Protein AF-A0A2W4QPF6-F1 (afdb_monomer)

Organism: NCBI:txid2202197

Sequence (242 aa):
MVKRHRDYNLAIILLACSTVLAVIFFSQWLHYRGKQSDLKKLLSTKVEVRMEAHKEEEQHIELPGLEDYAATVERPLFMEGRRPATDVDTQPDQPPPEKKPLTVKLMGVVFAPKETLGLFVDAQGKYKRLRINDSIGGWKVSGIESDKAVMEQDGSREELKLAKPKSKKTPGQPKTGGPIPMGQPVPGQPLPGQPMPGQPVPPFGAMNPDNPNNPLEPFGTPQPNESVDETAIPPEVPPNEQ

Secondary structure (DSSP, 8-state):
--THHHHHHHHHHHHHHHHHHHHHHHHHHHHHHHHHHHHHHHHHHHHHHHHHHHHH------PPPGGGGHHHHHS-S--TT-PPPP------PPPPP-PPP---EEEEEEEETTEEEEEEE-TTS-EEEEETT-EETTEEEEEE-SSEEEEEETTEEEEEEPPPP-----S----PPPPP-PPPPPTTPPPTTPPPTTPPPPPS-------TT-----------------------------

Structure (mmCIF, N/CA/C/O backbone):
data_AF-A0A2W4QPF6-F1
#
_entry.id   AF-A0A2W4QPF6-F1
#
loop_
_atom_site.group_PDB
_atom_site.id
_atom_site.type_symbol
_atom_site.label_atom_id
_atom_site.label_alt_id
_atom_site.label_comp_id
_atom_site.label_asym_id
_atom_site.label_entity_id
_atom_site.label_seq_id
_atom_site.pdbx_PDB_ins_code
_atom_site.Cartn_x
_atom_site.Cartn_y
_atom_site.Cartn_z
_atom_site.occupancy
_atom_site.B_iso_or_equiv
_atom_site.auth_seq_id
_atom_site.auth_comp_id
_atom_site.auth_asym_id
_atom_site.auth_atom_id
_atom_site.pdbx_PDB_model_num
ATOM 1 N N . MET A 1 1 ? 29.459 30.732 -59.899 1.00 49.41 1 MET A N 1
ATOM 2 C CA . MET A 1 1 ? 28.842 29.404 -59.667 1.00 49.41 1 MET A CA 1
ATOM 3 C C . MET A 1 1 ? 29.462 28.746 -58.426 1.00 49.41 1 MET A C 1
ATOM 5 O O . MET A 1 1 ? 30.409 27.999 -58.582 1.00 49.41 1 MET A O 1
ATOM 9 N N . VAL A 1 2 ? 29.014 29.035 -57.192 1.00 57.00 2 VAL A N 1
ATOM 10 C CA . VAL A 1 2 ? 29.575 28.370 -55.974 1.00 57.00 2 VAL A CA 1
ATOM 11 C C . VAL A 1 2 ? 28.503 27.995 -54.924 1.00 57.00 2 VAL A C 1
ATOM 13 O O . VAL A 1 2 ? 28.797 27.329 -53.940 1.00 57.00 2 VAL A O 1
ATOM 16 N N . LYS A 1 3 ? 27.218 28.333 -55.127 1.00 58.41 3 LYS A N 1
ATOM 17 C CA . LYS A 1 3 ? 26.170 28.080 -54.112 1.00 58.41 3 LYS A CA 1
ATOM 18 C C . LYS A 1 3 ? 25.857 26.594 -53.864 1.00 58.41 3 LYS A C 1
ATOM 20 O O . LYS A 1 3 ? 25.569 26.243 -52.729 1.00 58.41 3 LYS A O 1
ATOM 25 N N . ARG A 1 4 ? 26.015 25.717 -54.866 1.00 62.50 4 ARG A N 1
ATOM 26 C CA . ARG A 1 4 ? 25.606 24.303 -54.762 1.00 62.50 4 ARG A CA 1
ATOM 27 C C . ARG A 1 4 ? 26.359 23.500 -53.694 1.00 62.50 4 ARG A C 1
ATOM 29 O O . ARG A 1 4 ? 25.762 22.644 -53.060 1.00 62.50 4 ARG A O 1
ATOM 36 N N . HIS A 1 5 ? 27.637 23.786 -53.440 1.00 61.97 5 HIS A N 1
ATOM 37 C CA . HIS A 1 5 ? 28.428 22.990 -52.489 1.00 61.97 5 HIS A CA 1
ATOM 38 C C . HIS A 1 5 ? 27.970 23.175 -51.031 1.00 61.97 5 HIS A C 1
ATOM 40 O O . HIS A 1 5 ? 28.074 22.254 -50.222 1.00 61.97 5 HIS A O 1
ATOM 46 N N . ARG A 1 6 ? 27.431 24.351 -50.686 1.00 72.12 6 ARG A N 1
ATOM 47 C CA . ARG A 1 6 ? 26.984 24.657 -49.320 1.00 72.12 6 ARG A CA 1
ATOM 48 C C . ARG A 1 6 ? 25.656 23.972 -48.980 1.00 72.12 6 ARG A C 1
ATOM 50 O O . ARG A 1 6 ? 25.475 23.559 -47.838 1.00 72.12 6 ARG A O 1
ATOM 57 N N . ASP A 1 7 ? 24.800 23.775 -49.980 1.00 74.12 7 ASP A N 1
ATOM 58 C CA . ASP A 1 7 ? 23.521 23.072 -49.838 1.00 74.12 7 ASP A CA 1
ATOM 59 C C . ASP A 1 7 ? 23.732 21.555 -49.655 1.00 74.12 7 ASP A C 1
ATOM 61 O O . ASP A 1 7 ? 23.094 20.937 -48.803 1.00 74.12 7 ASP A O 1
ATOM 65 N N . TYR A 1 8 ? 24.701 20.960 -50.365 1.00 81.56 8 TYR A N 1
ATOM 66 C CA . TYR A 1 8 ? 25.069 19.550 -50.166 1.00 81.56 8 TYR A CA 1
ATOM 67 C C . TYR A 1 8 ? 25.755 19.297 -48.823 1.00 81.56 8 TYR A C 1
ATOM 69 O O . TYR A 1 8 ? 25.494 18.273 -48.203 1.00 81.56 8 TYR A O 1
ATOM 77 N N . ASN A 1 9 ? 26.574 20.229 -48.324 1.00 83.00 9 ASN A N 1
ATOM 78 C CA . ASN A 1 9 ? 27.191 20.088 -47.002 1.00 83.00 9 ASN A CA 1
ATOM 79 C C . ASN A 1 9 ? 26.130 20.026 -45.891 1.00 83.00 9 ASN A C 1
ATOM 81 O O . ASN A 1 9 ? 26.227 19.189 -44.997 1.00 83.00 9 ASN A O 1
ATOM 85 N N . LEU A 1 10 ? 25.089 20.864 -45.970 1.00 84.38 10 LEU A N 1
ATOM 86 C CA . LEU A 1 10 ? 23.968 20.823 -45.028 1.00 84.38 10 LEU A CA 1
ATOM 87 C C . LEU A 1 10 ? 23.182 19.507 -45.145 1.00 84.38 10 LEU A C 1
ATOM 89 O O . LEU A 1 10 ? 22.881 18.886 -44.128 1.00 84.38 10 LEU A O 1
ATOM 93 N N . ALA A 1 11 ? 22.908 19.043 -46.367 1.00 87.50 11 ALA A N 1
ATOM 94 C CA . ALA A 1 11 ? 22.238 17.763 -46.593 1.00 87.50 11 ALA A CA 1
ATOM 95 C C . ALA A 1 11 ? 23.047 16.565 -46.056 1.00 87.50 11 ALA A C 1
ATOM 97 O O . ALA A 1 11 ? 22.477 15.670 -45.437 1.00 87.50 11 ALA A O 1
ATOM 98 N N . ILE A 1 12 ? 24.374 16.568 -46.226 1.00 91.25 12 ILE A N 1
ATOM 99 C CA . ILE A 1 12 ? 25.272 15.526 -45.706 1.00 91.25 12 ILE A CA 1
ATOM 100 C C . ILE A 1 12 ? 25.285 15.536 -44.171 1.00 91.25 12 ILE A C 1
ATOM 102 O O . ILE A 1 12 ? 25.203 14.473 -43.558 1.00 91.25 12 ILE A O 1
ATOM 106 N N . ILE A 1 13 ? 25.323 16.716 -43.541 1.00 93.00 13 ILE A N 1
ATOM 107 C CA . ILE A 1 13 ? 25.261 16.845 -42.076 1.00 93.00 13 ILE A CA 1
ATOM 108 C C . ILE A 1 13 ? 23.919 16.334 -41.538 1.00 93.00 13 ILE A C 1
ATOM 110 O O . ILE A 1 13 ? 23.896 15.592 -40.558 1.00 93.00 13 ILE A O 1
ATOM 114 N N . LEU A 1 14 ? 22.801 16.686 -42.181 1.00 92.12 14 LEU A N 1
ATOM 115 C CA . LEU A 1 14 ? 21.475 16.212 -41.775 1.00 92.12 14 LEU A CA 1
ATOM 116 C C . LEU A 1 14 ? 21.337 14.695 -41.934 1.00 92.12 14 LEU A C 1
ATOM 118 O O . LEU A 1 14 ? 20.789 14.038 -41.049 1.00 92.12 14 LEU A O 1
ATOM 122 N N . LEU A 1 15 ? 21.876 14.129 -43.015 1.00 94.31 15 LEU A N 1
ATOM 123 C CA . LEU A 1 15 ? 21.867 12.688 -43.246 1.00 94.31 15 LEU A CA 1
ATOM 124 C C . LEU A 1 15 ? 22.711 11.953 -42.198 1.00 94.31 15 LEU A C 1
ATOM 126 O O . LEU A 1 15 ? 22.235 10.985 -41.612 1.00 94.31 15 LEU A O 1
ATOM 130 N N . ALA A 1 16 ? 23.905 12.459 -41.879 1.00 95.06 16 ALA A N 1
ATOM 131 C CA . ALA A 1 16 ? 24.740 11.919 -40.807 1.00 95.06 16 ALA A CA 1
ATOM 132 C C . ALA A 1 16 ? 24.066 12.029 -39.425 1.00 95.06 16 ALA A C 1
ATOM 134 O O . ALA A 1 16 ? 24.125 11.103 -38.622 1.00 95.06 16 ALA A O 1
ATOM 135 N N . CYS A 1 17 ? 23.374 13.133 -39.143 1.00 95.12 17 CYS A N 1
ATOM 136 C CA . CYS A 1 17 ? 22.654 13.304 -37.881 1.00 95.12 17 CYS A CA 1
ATOM 137 C C . CYS A 1 17 ? 21.466 12.330 -37.778 1.00 95.12 17 CYS A C 1
ATOM 139 O O . CYS A 1 17 ? 21.253 11.701 -36.742 1.00 95.12 17 CYS A O 1
ATOM 141 N N . SER A 1 18 ? 20.735 12.130 -38.880 1.00 93.94 18 SER A N 1
ATOM 142 C CA . SER A 1 18 ? 19.626 11.176 -38.947 1.00 93.94 18 SER A CA 1
ATOM 143 C C . SER A 1 18 ? 20.086 9.731 -38.754 1.00 93.94 18 SER A C 1
ATOM 145 O O . SER A 1 18 ? 19.398 8.969 -38.075 1.00 93.94 18 SER A O 1
ATOM 147 N N . THR A 1 19 ? 21.226 9.332 -39.327 1.00 95.75 19 THR A N 1
ATOM 148 C CA . THR A 1 19 ? 21.752 7.973 -39.131 1.00 95.75 19 THR A CA 1
ATOM 149 C C . THR A 1 19 ? 22.203 7.755 -37.690 1.00 95.75 19 THR A C 1
ATOM 151 O O . THR A 1 19 ? 21.877 6.722 -37.108 1.00 95.75 19 THR A O 1
ATOM 154 N N . VAL A 1 20 ? 22.860 8.739 -37.069 1.00 96.38 20 VAL A N 1
ATOM 155 C CA . VAL A 1 20 ? 23.249 8.679 -35.649 1.00 96.38 20 VAL A CA 1
ATOM 156 C C . VAL A 1 20 ? 22.021 8.545 -34.746 1.00 96.38 20 VAL A C 1
ATOM 158 O O . VAL A 1 20 ? 21.988 7.670 -33.881 1.00 96.38 20 VAL A O 1
ATOM 161 N N . LEU A 1 21 ? 20.978 9.348 -34.974 1.00 95.19 21 LEU A N 1
ATOM 162 C CA . LEU A 1 21 ? 19.731 9.243 -34.215 1.00 95.19 21 LEU A CA 1
ATOM 163 C C . LEU A 1 21 ? 19.065 7.876 -34.405 1.00 95.19 21 LEU A C 1
ATOM 165 O O . LEU A 1 21 ? 18.641 7.274 -33.421 1.00 95.19 21 LEU A O 1
ATOM 169 N N . ALA A 1 22 ? 19.026 7.344 -35.629 1.00 95.31 22 ALA A N 1
ATOM 170 C CA . ALA A 1 22 ? 18.471 6.019 -35.896 1.00 95.31 22 ALA A CA 1
ATOM 171 C C . ALA A 1 22 ? 19.220 4.911 -35.135 1.00 95.31 22 ALA A C 1
ATOM 173 O O . ALA A 1 22 ? 18.579 4.033 -34.562 1.00 95.31 22 ALA A O 1
ATOM 174 N N . VAL A 1 23 ? 20.554 4.977 -35.048 1.00 95.75 23 VAL A N 1
ATOM 175 C CA . VAL A 1 23 ? 21.365 4.029 -34.260 1.00 95.75 23 VAL A CA 1
ATOM 176 C C . VAL A 1 23 ? 21.076 4.158 -32.761 1.00 95.75 23 VAL A C 1
ATOM 178 O O . VAL A 1 23 ? 20.950 3.148 -32.064 1.00 95.75 23 VAL A O 1
ATOM 181 N N . ILE A 1 24 ? 20.910 5.380 -32.249 1.00 94.56 24 ILE A N 1
ATOM 182 C CA . ILE A 1 24 ? 20.536 5.609 -30.846 1.00 94.56 24 ILE A CA 1
ATOM 183 C C . ILE A 1 24 ? 19.144 5.031 -30.565 1.00 94.56 24 ILE A C 1
ATOM 185 O O . ILE A 1 24 ? 18.976 4.284 -29.605 1.00 94.56 24 ILE A O 1
ATOM 189 N N . PHE A 1 25 ? 18.154 5.291 -31.419 1.00 95.06 25 PHE A N 1
ATOM 190 C CA . PHE A 1 25 ? 16.814 4.727 -31.245 1.00 95.06 25 PHE A CA 1
ATOM 191 C C . PHE A 1 25 ? 16.806 3.203 -31.371 1.00 95.06 25 PHE A C 1
ATOM 193 O O . PHE A 1 25 ? 16.151 2.532 -30.578 1.00 95.06 25 PHE A O 1
ATOM 200 N N . PHE A 1 26 ? 17.561 2.643 -32.316 1.00 93.25 26 PHE A N 1
ATOM 201 C CA . PHE A 1 26 ? 17.651 1.199 -32.510 1.00 93.25 26 PHE A CA 1
ATOM 202 C C . PHE A 1 26 ? 18.358 0.504 -31.339 1.00 93.25 26 PHE A C 1
ATOM 204 O O . PHE A 1 26 ? 17.899 -0.541 -30.878 1.00 93.25 26 PHE A O 1
ATOM 211 N N . SER A 1 27 ? 19.419 1.107 -30.793 1.00 89.56 27 SER A N 1
ATOM 212 C CA . SER A 1 27 ? 20.103 0.593 -29.598 1.00 89.56 27 SER A CA 1
ATOM 213 C C . SER A 1 27 ? 19.217 0.666 -28.351 1.00 89.56 27 SER A C 1
ATOM 215 O O . SER A 1 27 ? 19.124 -0.315 -27.614 1.00 89.56 27 SER A O 1
ATOM 217 N N . GLN A 1 28 ? 18.487 1.770 -28.154 1.00 91.12 28 GLN A N 1
ATOM 218 C CA . GLN A 1 28 ? 17.499 1.908 -27.079 1.00 91.12 28 GLN A CA 1
ATOM 219 C C . GLN A 1 28 ? 16.353 0.903 -27.233 1.00 91.12 28 GLN A C 1
ATOM 221 O O . GLN A 1 28 ? 15.943 0.278 -26.255 1.00 91.12 28 GLN A O 1
ATOM 226 N N . TRP A 1 29 ? 15.867 0.686 -28.457 1.00 90.19 29 TRP A N 1
ATOM 227 C CA . TRP A 1 29 ? 14.839 -0.310 -28.747 1.00 90.19 29 TRP A CA 1
ATOM 228 C C . TRP A 1 29 ? 15.320 -1.726 -28.441 1.00 90.19 29 TRP A C 1
ATOM 230 O O . TRP A 1 29 ? 14.592 -2.487 -27.809 1.00 90.19 29 TRP A O 1
ATOM 240 N N . LEU A 1 30 ? 16.558 -2.068 -28.804 1.00 85.94 30 LEU A N 1
ATOM 241 C CA . LEU A 1 30 ? 17.145 -3.371 -28.500 1.00 85.94 30 LEU A CA 1
ATOM 242 C C . LEU A 1 30 ? 17.292 -3.582 -26.985 1.00 85.94 30 LEU A C 1
ATOM 244 O O . LEU A 1 30 ? 16.950 -4.647 -26.468 1.00 85.94 30 LEU A O 1
ATOM 248 N N . HIS A 1 31 ? 17.707 -2.540 -26.261 1.00 80.50 31 HIS A N 1
ATOM 249 C CA . HIS A 1 31 ? 17.821 -2.558 -24.803 1.00 80.50 31 HIS A CA 1
ATOM 250 C C . HIS A 1 31 ? 16.450 -2.679 -24.111 1.00 80.50 31 HIS A C 1
ATOM 252 O O . HIS A 1 31 ? 16.293 -3.404 -23.127 1.00 80.50 31 HIS A O 1
ATOM 258 N N . TYR A 1 32 ? 15.425 -2.015 -24.651 1.00 76.38 32 TYR A N 1
ATOM 259 C CA . TYR A 1 32 ? 14.056 -2.083 -24.140 1.00 76.38 32 TYR A CA 1
ATOM 260 C C . TYR A 1 32 ? 13.361 -3.409 -24.487 1.00 76.38 32 TYR A C 1
ATOM 262 O O . TYR A 1 32 ? 12.572 -3.924 -23.694 1.00 76.38 32 TYR A O 1
ATOM 270 N N . ARG A 1 33 ? 13.695 -4.014 -25.634 1.00 77.44 33 ARG A N 1
ATOM 271 C CA . ARG A 1 33 ? 13.172 -5.318 -26.064 1.00 77.44 33 ARG A CA 1
ATOM 272 C C . ARG A 1 33 ? 13.639 -6.454 -25.149 1.00 77.44 33 ARG A C 1
ATOM 274 O O . ARG A 1 33 ? 12.861 -7.372 -24.904 1.00 77.44 33 ARG A O 1
ATOM 281 N N . GLY A 1 34 ? 14.850 -6.356 -24.590 1.00 67.62 34 GLY A N 1
ATOM 282 C CA . GLY A 1 34 ? 15.362 -7.290 -23.580 1.00 67.62 34 GLY A CA 1
ATOM 283 C C . GLY A 1 34 ? 14.550 -7.282 -22.280 1.00 67.62 34 GLY A C 1
ATOM 284 O O . GLY A 1 34 ? 14.171 -8.338 -21.795 1.00 67.62 34 GLY A O 1
ATOM 285 N N . LYS A 1 35 ? 14.157 -6.105 -21.769 1.00 69.50 35 LYS A N 1
ATOM 286 C CA . LYS A 1 35 ? 13.395 -5.993 -20.506 1.00 69.50 35 LYS A CA 1
ATOM 287 C C . LYS A 1 35 ? 11.997 -6.633 -20.548 1.00 69.50 35 LYS A C 1
ATOM 289 O O . LYS A 1 35 ? 11.433 -6.945 -19.504 1.00 69.50 35 LYS A O 1
ATOM 294 N N . GLN A 1 36 ? 11.424 -6.839 -21.736 1.00 66.94 36 GLN A N 1
ATOM 295 C CA . GLN A 1 36 ? 10.117 -7.491 -21.906 1.00 66.94 36 GLN A CA 1
ATOM 296 C C . GLN A 1 36 ? 10.189 -9.024 -21.801 1.00 66.94 36 GLN A C 1
ATOM 298 O O . GLN A 1 36 ? 9.168 -9.661 -21.537 1.00 66.94 36 GLN A O 1
ATOM 303 N N . SER A 1 37 ? 11.359 -9.640 -22.015 1.00 65.75 37 SER A N 1
ATOM 304 C CA . SER A 1 37 ? 11.492 -11.102 -21.954 1.00 65.75 37 SER A CA 1
ATOM 305 C C . SER A 1 37 ? 11.535 -11.607 -20.510 1.00 65.75 37 SER A C 1
ATOM 307 O O . SER A 1 37 ? 10.896 -12.615 -20.210 1.00 65.75 37 SER A O 1
ATOM 309 N N . ASP A 1 38 ? 12.182 -10.869 -19.605 1.00 68.62 38 ASP A N 1
ATOM 310 C CA . ASP A 1 38 ? 12.252 -11.212 -18.180 1.00 68.62 38 ASP A CA 1
ATOM 311 C C . ASP A 1 38 ? 10.868 -11.190 -17.525 1.00 68.62 38 ASP A C 1
ATOM 313 O O . ASP A 1 38 ? 10.498 -12.120 -16.813 1.00 68.62 38 ASP A O 1
ATOM 317 N N . LEU A 1 39 ? 10.046 -10.181 -17.836 1.00 69.81 39 LEU A N 1
ATOM 318 C CA . LEU A 1 39 ? 8.691 -10.079 -17.291 1.00 69.81 39 LEU A CA 1
ATOM 319 C C . LEU A 1 39 ? 7.802 -11.247 -17.746 1.00 69.81 39 LEU A C 1
ATOM 321 O O . LEU A 1 39 ? 7.063 -11.807 -16.940 1.00 69.81 39 LEU A O 1
ATOM 325 N N . LYS A 1 40 ? 7.906 -11.663 -19.015 1.00 71.56 40 LYS A N 1
ATOM 326 C CA . LYS A 1 40 ? 7.155 -12.814 -19.540 1.00 71.56 40 LYS A CA 1
ATOM 327 C C . LYS A 1 40 ? 7.602 -14.132 -18.917 1.00 71.56 40 LYS A C 1
ATOM 329 O O . LYS A 1 40 ? 6.749 -14.961 -18.624 1.00 71.56 40 LYS A O 1
ATOM 334 N N . LYS A 1 41 ? 8.904 -14.310 -18.671 1.00 72.19 41 LYS A N 1
ATOM 335 C CA . LYS A 1 41 ? 9.429 -15.492 -17.971 1.00 72.19 41 LYS A CA 1
ATOM 336 C C . LYS A 1 41 ? 8.910 -15.563 -16.540 1.00 72.19 41 LYS A C 1
ATOM 338 O O . LYS A 1 41 ? 8.382 -16.592 -16.146 1.00 72.19 41 LYS A O 1
ATOM 343 N N . LEU A 1 42 ? 8.961 -14.451 -15.803 1.00 74.56 42 LEU A N 1
ATOM 344 C CA . LEU A 1 42 ? 8.441 -14.391 -14.436 1.00 74.56 42 LEU A CA 1
ATOM 345 C C . LEU A 1 42 ? 6.928 -14.635 -14.375 1.00 74.56 42 LEU A C 1
ATOM 347 O O . LEU A 1 42 ? 6.463 -15.330 -13.476 1.00 74.56 42 LEU A O 1
ATOM 351 N N . LEU A 1 43 ? 6.157 -14.101 -15.330 1.00 75.81 43 LEU A N 1
ATOM 352 C CA . LEU A 1 43 ? 4.722 -14.377 -15.414 1.00 75.81 43 LEU A CA 1
ATOM 353 C C . LEU A 1 43 ? 4.442 -15.838 -15.780 1.00 75.81 43 LEU A C 1
ATOM 355 O O . LEU A 1 43 ? 3.599 -16.446 -15.134 1.00 75.81 43 LEU A O 1
ATOM 359 N N . SER A 1 44 ? 5.148 -16.410 -16.758 1.00 75.19 44 SER A N 1
ATOM 360 C CA . SER A 1 44 ? 4.955 -17.807 -17.172 1.00 75.19 44 SER A CA 1
ATOM 361 C C . SER A 1 44 ? 5.295 -18.777 -16.043 1.00 75.19 44 SER A C 1
ATOM 363 O O . SER A 1 44 ? 4.472 -19.613 -15.703 1.00 75.19 44 SER A O 1
ATOM 365 N N . THR A 1 45 ? 6.442 -18.602 -15.379 1.00 77.00 45 THR A N 1
ATOM 366 C CA . THR A 1 45 ? 6.830 -19.423 -14.222 1.00 77.00 45 THR A CA 1
ATOM 367 C C . THR A 1 45 ? 5.846 -19.269 -13.062 1.00 77.00 45 THR A C 1
ATOM 369 O O . THR A 1 45 ? 5.506 -20.248 -12.411 1.00 77.00 45 THR A O 1
ATOM 372 N N . LYS A 1 46 ? 5.330 -18.058 -12.809 1.00 75.12 46 LYS A N 1
ATOM 373 C CA . LYS A 1 46 ? 4.316 -17.838 -11.766 1.00 75.12 46 LYS A CA 1
ATOM 374 C C . LYS A 1 46 ? 2.967 -18.476 -12.111 1.00 75.12 46 LYS A C 1
ATOM 376 O O . LYS A 1 46 ? 2.271 -18.924 -11.205 1.00 75.12 46 LYS A O 1
ATOM 381 N N . VAL A 1 47 ? 2.582 -18.481 -13.386 1.00 72.19 47 VAL A N 1
ATOM 382 C CA . VAL A 1 47 ? 1.349 -19.125 -13.860 1.00 72.19 47 VAL A CA 1
ATOM 383 C C . VAL A 1 47 ? 1.476 -20.640 -13.769 1.00 72.19 47 VAL A C 1
ATOM 385 O O . VAL A 1 47 ? 0.563 -21.275 -13.264 1.00 72.19 47 VAL A O 1
ATOM 388 N N . GLU A 1 48 ? 2.613 -21.201 -14.167 1.00 65.56 48 GLU A N 1
ATOM 389 C CA . GLU A 1 48 ? 2.872 -22.641 -14.125 1.00 65.56 48 GLU A CA 1
ATOM 390 C C . GLU A 1 48 ? 2.906 -23.158 -12.681 1.00 65.56 48 GLU A C 1
ATOM 392 O O . GLU A 1 48 ? 2.129 -24.040 -12.339 1.00 65.56 48 GLU A O 1
ATOM 397 N N . VAL A 1 49 ? 3.632 -22.489 -11.777 1.00 63.91 49 VAL A N 1
ATOM 398 C CA . VAL A 1 49 ? 3.632 -22.828 -10.339 1.00 63.91 49 VAL A CA 1
ATOM 399 C C . VAL A 1 49 ? 2.240 -22.692 -9.709 1.00 63.91 49 VAL A C 1
ATOM 401 O O . VAL A 1 49 ? 1.856 -23.513 -8.884 1.00 63.91 49 VAL A O 1
ATOM 404 N N . ARG A 1 50 ? 1.449 -21.680 -10.091 1.00 65.50 50 ARG A N 1
ATOM 405 C CA . ARG A 1 50 ? 0.077 -21.511 -9.576 1.00 65.50 50 ARG A CA 1
ATOM 406 C C . ARG A 1 50 ? -0.888 -22.568 -10.122 1.00 65.50 50 ARG A C 1
ATOM 408 O O . ARG A 1 50 ? -1.854 -22.897 -9.444 1.00 65.50 50 ARG A O 1
ATOM 415 N N . MET A 1 51 ? -0.650 -23.060 -11.333 1.00 58.84 51 MET A N 1
ATOM 416 C CA . MET A 1 51 ? -1.493 -24.054 -11.994 1.00 58.84 51 MET A CA 1
ATOM 417 C C . MET A 1 51 ? -1.160 -25.476 -11.531 1.00 58.84 51 MET A C 1
ATOM 419 O O . MET A 1 51 ? -2.071 -26.287 -11.403 1.00 58.84 51 MET A O 1
ATOM 423 N N . GLU A 1 52 ? 0.102 -25.751 -11.193 1.00 59.47 52 GLU A N 1
ATOM 424 C CA . GLU A 1 52 ? 0.500 -27.004 -10.541 1.00 59.47 52 GLU A CA 1
ATOM 425 C C . GLU A 1 52 ? 0.085 -27.038 -9.063 1.00 59.47 52 GLU A C 1
ATOM 427 O O . GLU A 1 52 ? -0.490 -28.028 -8.623 1.00 59.47 52 GLU A O 1
ATOM 432 N N . ALA A 1 53 ? 0.212 -25.926 -8.327 1.00 59.00 53 ALA A N 1
ATOM 433 C CA . ALA A 1 53 ? -0.278 -25.837 -6.946 1.00 59.00 53 ALA A CA 1
ATOM 434 C C . ALA A 1 53 ? -1.808 -26.004 -6.833 1.00 59.00 53 ALA A C 1
ATOM 436 O O . ALA A 1 53 ? -2.303 -26.528 -5.842 1.00 59.00 53 ALA A O 1
ATOM 437 N N . HIS A 1 54 ? -2.574 -25.601 -7.853 1.00 56.56 54 HIS A N 1
ATOM 438 C CA . HIS A 1 54 ? -4.028 -25.797 -7.866 1.00 56.56 54 HIS A CA 1
ATOM 439 C C . HIS A 1 54 ? -4.452 -27.212 -8.293 1.00 56.56 54 HIS A C 1
ATOM 441 O O . HIS A 1 54 ? -5.613 -27.568 -8.132 1.00 56.56 54 HIS A O 1
ATOM 447 N N . LYS A 1 55 ? -3.533 -28.022 -8.834 1.00 58.41 55 LYS A N 1
ATOM 448 C CA . LYS A 1 55 ? -3.816 -29.403 -9.244 1.00 58.41 55 LYS A CA 1
ATOM 449 C C . LYS A 1 55 ? -3.619 -30.411 -8.106 1.00 58.41 55 LYS A C 1
ATOM 451 O O . LYS A 1 55 ? -4.160 -31.508 -8.178 1.00 58.41 55 LYS A O 1
ATOM 456 N N . GLU A 1 56 ? -2.874 -30.041 -7.066 1.00 60.28 56 GLU A N 1
ATOM 457 C CA . GLU A 1 56 ? -2.619 -30.892 -5.893 1.00 60.28 56 GLU A CA 1
ATOM 458 C C . GLU A 1 56 ? -3.468 -30.513 -4.665 1.00 60.28 56 GLU A C 1
ATOM 460 O O . GLU A 1 56 ? -3.638 -31.335 -3.769 1.00 60.28 56 GLU A O 1
ATOM 465 N N . GLU A 1 57 ? -4.078 -29.322 -4.641 1.00 59.66 57 GLU A N 1
ATOM 466 C CA . GLU A 1 57 ? -5.018 -28.889 -3.593 1.00 59.66 57 GLU A CA 1
ATOM 467 C C . GLU A 1 57 ? -6.486 -28.893 -4.056 1.00 59.66 57 GLU A C 1
ATOM 469 O O . GLU A 1 57 ? -7.273 -28.020 -3.684 1.00 59.66 57 GLU A O 1
ATOM 474 N N . GLU A 1 58 ? -6.915 -29.910 -4.808 1.00 59.09 58 GLU A N 1
ATOM 475 C CA . GLU A 1 58 ? -8.315 -30.342 -4.702 1.00 59.09 58 GLU A CA 1
ATOM 476 C C . GLU A 1 58 ? -8.478 -31.013 -3.332 1.00 59.09 58 GLU A C 1
ATOM 478 O O . GLU A 1 58 ? -8.544 -32.234 -3.194 1.00 59.09 58 GLU A O 1
ATOM 483 N N . GLN A 1 59 ? -8.490 -30.200 -2.271 1.00 61.81 59 GLN A N 1
ATOM 484 C CA . GLN A 1 59 ? -9.074 -30.646 -1.020 1.00 61.81 59 GLN A CA 1
ATOM 485 C C . GLN A 1 59 ? -10.527 -30.947 -1.336 1.00 61.81 59 GLN A C 1
ATOM 487 O O . GLN A 1 59 ? -11.318 -30.046 -1.608 1.00 61.81 59 GLN A O 1
ATOM 492 N N . HIS A 1 60 ? -10.827 -32.237 -1.388 1.00 58.03 60 HIS A N 1
ATOM 493 C CA . HIS A 1 60 ? -12.159 -32.775 -1.527 1.00 58.03 60 HIS A CA 1
ATOM 494 C C . HIS A 1 60 ? -12.991 -32.184 -0.387 1.00 58.03 60 HIS A C 1
ATOM 496 O O . HIS A 1 60 ? -12.899 -32.627 0.757 1.00 58.03 60 HIS A O 1
ATOM 502 N N . ILE A 1 61 ? -13.722 -31.106 -0.678 1.00 69.56 61 ILE A N 1
ATOM 503 C CA . ILE A 1 61 ? -14.691 -30.529 0.246 1.00 69.56 61 ILE A CA 1
ATOM 504 C C . ILE A 1 61 ? -15.810 -31.560 0.302 1.00 69.56 61 ILE A C 1
ATOM 506 O O . ILE A 1 61 ? -16.723 -31.551 -0.520 1.00 69.56 61 ILE A O 1
ATOM 510 N N . GLU A 1 62 ? -15.680 -32.515 1.214 1.00 75.31 62 GLU A N 1
ATOM 511 C CA . GLU A 1 62 ? -16.763 -33.419 1.550 1.00 75.31 62 GLU A CA 1
ATOM 512 C C . GLU A 1 62 ? -17.832 -32.567 2.231 1.00 75.31 62 GLU A C 1
ATOM 514 O O . GLU A 1 62 ? -17.580 -31.930 3.258 1.00 75.31 62 GLU A O 1
ATOM 519 N N . LEU A 1 63 ? -18.992 -32.443 1.583 1.00 80.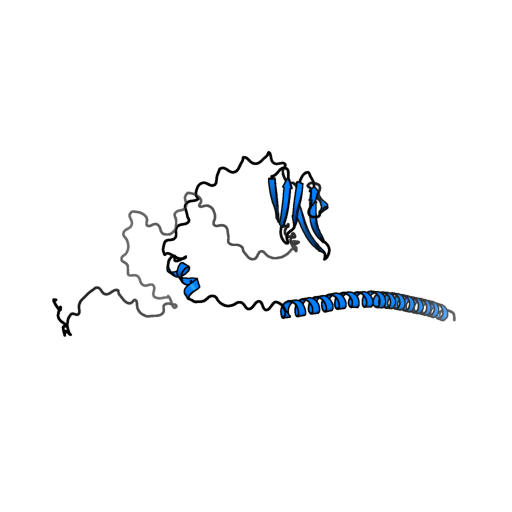31 63 LEU A N 1
ATOM 520 C CA . LEU A 1 63 ? -20.096 -31.700 2.169 1.00 80.31 63 LEU A CA 1
ATOM 521 C C . LEU A 1 63 ? -20.530 -32.456 3.430 1.00 80.31 63 LEU A C 1
ATOM 523 O O . LEU A 1 63 ? -20.764 -33.663 3.339 1.00 80.31 63 LEU A O 1
ATOM 527 N N . PRO A 1 64 ? -20.641 -31.775 4.580 1.00 83.06 64 PRO A N 1
ATOM 528 C CA . PRO A 1 64 ? -21.090 -32.418 5.804 1.00 83.06 64 PRO A CA 1
ATOM 529 C C . PRO A 1 64 ? -22.504 -32.984 5.616 1.00 83.06 64 PRO A C 1
ATOM 531 O O . PRO A 1 64 ? -23.318 -32.439 4.856 1.00 83.06 64 PRO A O 1
ATOM 534 N N . GLY A 1 65 ? -22.769 -34.106 6.281 1.00 85.56 65 GLY A N 1
ATOM 535 C CA . GLY A 1 65 ? -24.046 -34.808 6.206 1.00 85.56 65 GLY A CA 1
ATOM 536 C C . GLY A 1 65 ? -25.173 -33.969 6.806 1.00 85.56 65 GLY A C 1
ATOM 537 O O . GLY A 1 65 ? -24.939 -32.999 7.528 1.00 85.56 65 GLY A O 1
ATOM 538 N N . LEU A 1 66 ? -26.430 -34.323 6.529 1.00 82.25 66 LEU A N 1
ATOM 539 C CA . LEU A 1 66 ? -27.570 -33.543 7.031 1.00 82.25 66 LEU A CA 1
ATOM 540 C C . LEU A 1 66 ? -27.639 -33.568 8.574 1.00 82.25 66 LEU A C 1
ATOM 542 O O . LEU A 1 66 ? -28.061 -32.596 9.201 1.00 82.25 66 LEU A O 1
ATOM 546 N N . GLU A 1 67 ? -27.158 -34.655 9.175 1.00 84.19 67 GLU A N 1
ATOM 547 C CA . GLU A 1 67 ? -26.950 -34.849 10.610 1.00 84.19 67 GLU A CA 1
ATOM 548 C C . GLU A 1 67 ? -26.033 -33.802 11.266 1.00 84.19 67 GLU A C 1
ATOM 550 O O . GLU A 1 67 ? -26.302 -33.392 12.398 1.00 84.19 67 GLU A O 1
ATOM 555 N N . ASP A 1 68 ? -25.023 -33.285 10.559 1.00 83.94 68 ASP A N 1
ATOM 556 C CA . ASP A 1 68 ? -24.094 -32.276 11.092 1.00 83.94 68 ASP A CA 1
ATOM 557 C C . ASP A 1 68 ? -24.770 -30.905 11.291 1.00 83.94 68 ASP A C 1
ATOM 559 O O . ASP A 1 68 ? -24.267 -30.034 12.007 1.00 83.94 68 ASP A O 1
ATOM 563 N N . TYR A 1 69 ? -25.954 -30.711 10.700 1.00 84.75 69 TYR A N 1
ATOM 564 C CA . TYR A 1 69 ? -26.747 -29.488 10.815 1.00 84.75 69 TYR A CA 1
ATOM 565 C C . TYR A 1 69 ? -27.811 -29.537 11.922 1.00 84.75 69 TYR A C 1
ATOM 567 O O . TYR A 1 69 ? -28.499 -28.532 12.133 1.00 84.75 69 TYR A O 1
ATOM 575 N N . ALA A 1 70 ? -27.931 -30.638 12.678 1.00 85.19 70 ALA A N 1
ATOM 576 C CA . ALA A 1 70 ? -28.928 -30.785 13.748 1.00 85.19 70 ALA A CA 1
ATOM 577 C C . ALA A 1 70 ? -28.872 -29.634 14.775 1.00 85.19 70 ALA A C 1
ATOM 579 O O . ALA A 1 70 ? -29.900 -29.054 15.126 1.00 85.19 70 ALA A O 1
ATOM 580 N N . ALA A 1 71 ? -27.668 -29.198 15.157 1.00 81.75 71 ALA A N 1
ATOM 581 C CA . ALA A 1 71 ? -27.476 -28.086 16.090 1.00 81.75 71 ALA A CA 1
ATOM 582 C C . ALA A 1 71 ? -28.010 -26.735 15.566 1.00 81.75 71 ALA A C 1
ATOM 584 O O . ALA A 1 71 ? -28.395 -25.873 16.356 1.00 81.75 71 ALA A O 1
ATOM 585 N N . THR A 1 72 ? -28.054 -26.543 14.241 1.00 83.75 72 THR A N 1
ATOM 586 C CA . THR A 1 72 ? -28.623 -25.334 13.616 1.00 83.75 72 THR A CA 1
ATOM 587 C C . THR A 1 72 ? -30.150 -25.355 13.670 1.00 83.75 72 THR A C 1
ATOM 589 O O . THR A 1 72 ? -30.768 -24.305 13.846 1.00 83.75 72 THR A O 1
ATOM 592 N N . VAL A 1 73 ? -30.756 -26.544 13.565 1.00 83.75 73 VAL A N 1
ATOM 593 C CA . VAL A 1 73 ? -32.208 -26.744 13.685 1.00 83.75 73 VAL A CA 1
ATOM 594 C C . VAL A 1 73 ? -32.661 -26.564 15.135 1.00 83.75 73 VAL A C 1
ATOM 596 O O . VAL A 1 73 ? -33.639 -25.868 15.390 1.00 83.75 73 VAL A O 1
ATOM 599 N N . GLU A 1 74 ? -31.923 -27.128 16.093 1.00 83.25 74 GLU A N 1
ATOM 600 C CA . GLU A 1 74 ? -32.239 -27.017 17.523 1.00 83.25 74 GLU A CA 1
ATOM 601 C C . GLU A 1 74 ? -32.060 -25.592 18.071 1.00 83.25 74 GLU A C 1
ATOM 603 O O . GLU A 1 74 ? -32.726 -25.199 19.031 1.00 83.25 74 GLU A O 1
ATOM 608 N N . ARG A 1 75 ? -31.155 -24.797 17.482 1.00 83.44 75 ARG A N 1
ATOM 609 C CA . ARG A 1 75 ? -30.822 -23.438 17.941 1.00 83.44 75 ARG A CA 1
ATOM 610 C C . ARG A 1 75 ? -30.856 -22.445 16.775 1.00 83.44 75 ARG A C 1
ATOM 612 O O . ARG A 1 75 ? -29.797 -22.001 16.320 1.00 83.44 75 ARG A O 1
ATOM 619 N N . PRO A 1 76 ? -32.048 -22.040 16.304 1.00 81.06 76 PRO A N 1
ATOM 620 C CA . PRO A 1 76 ? -32.174 -21.207 15.117 1.00 81.06 76 PRO A CA 1
ATOM 621 C C . PRO A 1 76 ? -31.426 -19.872 15.262 1.00 81.06 76 PRO A C 1
ATOM 623 O O . PRO A 1 76 ? -31.672 -19.049 16.155 1.00 81.06 76 PRO A O 1
ATOM 626 N N . LEU A 1 77 ? -30.510 -19.625 14.321 1.00 79.88 77 LEU A N 1
ATOM 627 C CA . LEU A 1 77 ? -29.744 -18.377 14.228 1.00 79.88 77 LEU A CA 1
ATOM 628 C C . LEU A 1 77 ? -30.597 -17.165 13.829 1.00 79.88 77 LEU A C 1
ATOM 630 O O . LEU A 1 77 ? -30.118 -16.036 13.881 1.00 79.88 77 LEU A O 1
ATOM 634 N N . PHE A 1 78 ? -31.867 -17.372 13.496 1.00 77.00 78 PHE A N 1
ATOM 635 C CA . PHE A 1 78 ? -32.810 -16.312 13.175 1.00 77.00 78 PHE A CA 1
ATOM 636 C C . PHE A 1 78 ? -34.109 -16.590 13.923 1.00 77.00 78 PHE A C 1
ATOM 638 O O . PHE A 1 78 ? -34.832 -17.526 13.612 1.00 77.00 78 PHE A O 1
ATOM 645 N N . MET A 1 79 ? -34.359 -15.789 14.955 1.00 74.25 79 MET A N 1
ATOM 646 C CA . MET A 1 79 ? -35.631 -15.763 15.673 1.00 74.25 79 MET A CA 1
ATOM 647 C C . MET A 1 79 ? -36.276 -14.424 15.323 1.00 74.25 79 MET A C 1
ATOM 649 O O . MET A 1 79 ? -35.589 -13.395 15.364 1.00 74.25 79 MET A O 1
ATOM 653 N N . GLU A 1 80 ? -37.559 -14.414 14.967 1.00 72.06 80 GLU A N 1
ATOM 654 C CA . GLU A 1 80 ? -38.302 -13.161 14.832 1.00 72.06 80 GLU A CA 1
ATOM 655 C C . GLU A 1 80 ? -38.265 -12.433 16.185 1.00 72.06 80 GLU A C 1
ATOM 657 O O . GLU A 1 80 ? -38.630 -12.987 17.220 1.00 72.06 80 GLU A O 1
ATOM 662 N N . GLY A 1 81 ? -37.722 -11.211 16.201 1.00 71.00 81 GLY A N 1
ATOM 663 C CA . GLY A 1 81 ? -37.556 -10.428 17.430 1.00 71.00 81 GLY A CA 1
ATOM 664 C C . GLY A 1 81 ? -36.164 -10.451 18.073 1.00 71.00 81 GLY A C 1
ATOM 665 O O . GLY A 1 81 ? -36.046 -10.076 19.241 1.00 71.00 81 GLY A O 1
ATOM 666 N N . ARG A 1 82 ? -35.093 -10.815 17.348 1.00 68.69 82 ARG A N 1
ATOM 667 C CA . ARG A 1 82 ? -33.716 -10.540 17.807 1.00 68.69 82 ARG A CA 1
ATOM 668 C C . ARG A 1 82 ? -33.528 -9.042 18.058 1.00 68.69 82 ARG A C 1
ATOM 670 O O . ARG A 1 82 ? -33.386 -8.253 17.128 1.00 68.69 82 ARG A O 1
ATOM 677 N N . ARG A 1 83 ? -33.511 -8.658 19.332 1.00 69.00 83 ARG A N 1
ATOM 678 C CA . ARG A 1 83 ? -32.967 -7.374 19.775 1.00 69.00 83 ARG A CA 1
ATOM 679 C C . ARG A 1 83 ? -31.446 -7.524 19.873 1.00 69.00 83 ARG A C 1
ATOM 681 O O . ARG A 1 83 ? -30.992 -8.612 20.237 1.00 69.00 83 ARG A O 1
ATOM 688 N N . PRO A 1 84 ? -30.660 -6.486 19.544 1.00 74.00 84 PRO A N 1
ATOM 689 C CA . PRO A 1 84 ? -29.238 -6.469 19.864 1.00 74.00 84 PRO A CA 1
ATOM 690 C C . PRO A 1 84 ? -29.053 -6.892 21.323 1.00 74.00 84 PRO A C 1
ATOM 692 O O . PRO A 1 84 ? -29.828 -6.455 22.179 1.00 74.00 84 PRO A O 1
ATOM 695 N N . ALA A 1 85 ? -28.087 -7.771 21.599 1.00 66.69 85 ALA A N 1
ATOM 696 C CA . ALA A 1 85 ? -27.707 -8.033 22.979 1.00 66.69 85 ALA A CA 1
ATOM 697 C C . ALA A 1 85 ? -27.377 -6.676 23.610 1.00 66.69 85 ALA A C 1
ATOM 699 O O . ALA A 1 85 ? -26.604 -5.914 23.032 1.00 66.69 85 ALA A O 1
ATOM 700 N N . THR A 1 86 ? -28.015 -6.345 24.733 1.00 67.50 86 THR A N 1
ATOM 701 C CA . THR A 1 86 ? -27.581 -5.213 25.550 1.00 67.50 86 THR A CA 1
ATOM 702 C C . THR A 1 86 ? -26.101 -5.432 25.811 1.00 67.50 86 THR A C 1
ATOM 704 O O . THR A 1 86 ? -25.759 -6.488 26.347 1.00 67.50 86 THR A O 1
ATOM 707 N N . ASP A 1 87 ? -25.257 -4.498 25.358 1.00 63.81 87 ASP A N 1
ATOM 708 C CA . ASP A 1 87 ? -23.813 -4.538 25.569 1.00 63.81 87 ASP A CA 1
ATOM 709 C C . ASP A 1 87 ? -23.563 -4.920 27.025 1.00 63.81 87 ASP A C 1
ATOM 711 O O . ASP A 1 87 ? -23.907 -4.182 27.952 1.00 63.81 87 ASP A O 1
ATOM 715 N N . VAL A 1 88 ? -23.045 -6.131 27.229 1.00 58.38 88 VAL A N 1
ATOM 716 C CA . VAL A 1 88 ? -22.499 -6.503 28.524 1.00 58.38 88 VAL A CA 1
ATOM 717 C C . VAL A 1 88 ? -21.309 -5.578 28.678 1.00 58.38 88 VAL A C 1
ATOM 719 O O . VAL A 1 88 ? -20.401 -5.636 27.850 1.00 58.38 88 VAL A O 1
ATOM 722 N N . ASP A 1 89 ? -21.419 -4.682 29.658 1.00 58.81 89 ASP A N 1
ATOM 723 C CA . ASP A 1 89 ? -20.465 -3.642 30.029 1.00 58.81 89 ASP A CA 1
ATOM 724 C C . ASP A 1 89 ? -19.059 -3.984 29.531 1.00 58.81 89 ASP A C 1
ATOM 726 O O . ASP A 1 89 ? -18.393 -4.894 30.040 1.00 58.81 89 ASP A O 1
ATOM 730 N N . THR A 1 90 ? -18.638 -3.293 28.469 1.00 59.88 90 THR A N 1
ATOM 731 C CA . THR A 1 90 ? -17.245 -3.333 28.046 1.00 59.88 90 THR A CA 1
ATOM 732 C C . THR A 1 90 ? -16.463 -2.829 29.243 1.00 59.88 90 THR A C 1
ATOM 734 O O . THR A 1 90 ? -16.613 -1.671 29.634 1.00 59.88 90 THR A O 1
ATOM 737 N N . GLN A 1 91 ? -15.689 -3.723 29.861 1.00 63.66 91 GLN A N 1
ATOM 738 C CA . GLN A 1 91 ? -14.760 -3.398 30.932 1.00 63.66 91 GLN A CA 1
ATOM 739 C C . GLN A 1 91 ? -14.086 -2.061 30.602 1.00 63.66 91 GLN A C 1
ATOM 741 O O . GLN A 1 91 ? -13.616 -1.921 29.470 1.00 63.66 91 GLN A O 1
ATOM 746 N N . PRO A 1 92 ? -14.081 -1.077 31.523 1.00 54.78 92 PRO A N 1
ATOM 747 C CA . PRO A 1 92 ? -13.615 0.262 31.214 1.00 54.78 92 PRO A CA 1
ATOM 748 C C . PRO A 1 92 ? -12.216 0.170 30.623 1.00 54.78 92 PRO A C 1
ATOM 750 O O . PRO A 1 92 ? -11.276 -0.291 31.278 1.00 54.78 92 PRO A O 1
ATOM 753 N N . ASP A 1 93 ? -12.141 0.557 29.352 1.00 64.12 93 ASP A N 1
ATOM 754 C CA . ASP A 1 93 ? -10.914 0.652 28.587 1.00 64.12 93 ASP A CA 1
ATOM 755 C C . ASP A 1 93 ? -9.936 1.471 29.431 1.00 64.12 93 ASP A C 1
ATOM 757 O O . ASP A 1 93 ? -10.300 2.525 29.973 1.00 64.12 93 ASP A O 1
ATOM 761 N N . GLN A 1 94 ? -8.730 0.939 29.640 1.00 64.88 94 GLN A N 1
ATOM 762 C CA . GLN A 1 94 ? -7.724 1.635 30.434 1.00 64.88 94 GLN A CA 1
ATOM 763 C C . GLN A 1 94 ? -7.579 3.064 29.893 1.00 64.88 94 GLN A C 1
ATOM 765 O O . GLN A 1 94 ? -7.573 3.249 28.672 1.00 64.88 94 GLN A O 1
ATOM 770 N N . PRO A 1 95 ? -7.478 4.082 30.771 1.00 61.47 95 PRO A N 1
ATOM 771 C CA . PRO A 1 95 ? -7.325 5.458 30.329 1.00 61.47 95 PRO A CA 1
ATOM 772 C C . PRO A 1 95 ? -6.163 5.514 29.332 1.00 61.47 95 PRO A C 1
ATOM 774 O O . PRO A 1 95 ? -5.067 5.052 29.670 1.00 61.47 95 PRO A O 1
ATOM 777 N N . PRO A 1 96 ? -6.394 6.012 28.100 1.00 64.94 96 PRO A N 1
ATOM 778 C CA . PRO A 1 96 ? -5.369 6.001 27.077 1.00 64.94 96 PRO A CA 1
ATOM 779 C C . PRO A 1 96 ? -4.097 6.664 27.612 1.00 64.94 96 PRO A C 1
ATOM 781 O O . PRO A 1 96 ? -4.203 7.754 28.187 1.00 64.94 96 PRO A O 1
ATOM 784 N N . PRO A 1 97 ? -2.912 6.052 27.428 1.00 64.00 97 PRO A N 1
ATOM 785 C CA . PRO A 1 97 ? -1.658 6.710 27.769 1.00 64.00 97 PRO A CA 1
ATOM 786 C C . PRO A 1 97 ? -1.614 8.077 27.081 1.00 64.00 97 PRO A C 1
ATOM 788 O O . PRO A 1 97 ? -2.120 8.225 25.962 1.00 64.00 97 PRO A O 1
ATOM 791 N N . GLU A 1 98 ? -1.065 9.083 27.770 1.00 60.59 98 GLU A N 1
ATOM 792 C CA . GLU A 1 98 ? -1.006 10.466 27.291 1.00 60.59 98 GLU A CA 1
ATOM 793 C C . GLU A 1 98 ? -0.494 10.511 25.845 1.00 60.59 98 GLU A C 1
ATOM 795 O O . GLU A 1 98 ? 0.671 10.246 25.540 1.00 60.59 98 GLU A O 1
ATOM 800 N N . LYS A 1 99 ? -1.425 10.787 24.929 1.00 59.69 99 LYS A N 1
ATOM 801 C CA . LYS A 1 99 ? -1.208 10.643 23.493 1.00 59.69 99 LYS A CA 1
ATOM 802 C C . LYS A 1 99 ? -0.278 11.750 23.022 1.00 59.69 99 LYS A C 1
ATOM 804 O O . LYS A 1 99 ? -0.629 12.929 23.092 1.00 59.69 99 LYS A O 1
ATOM 809 N N . LYS A 1 100 ? 0.859 11.391 22.428 1.00 65.19 100 LYS A N 1
ATOM 810 C CA . LYS A 1 100 ? 1.487 12.304 21.468 1.00 65.19 100 LYS A CA 1
ATOM 811 C C . LYS A 1 100 ? 0.625 12.300 20.208 1.00 65.19 100 LYS A C 1
ATOM 813 O O . LYS A 1 100 ? 0.343 11.222 19.699 1.00 65.19 100 LYS A O 1
ATOM 818 N N . PRO A 1 101 ? 0.187 13.457 19.691 1.00 67.81 101 PRO A N 1
ATOM 819 C CA . PRO A 1 101 ? -0.599 13.481 18.467 1.00 67.81 101 PRO A CA 1
ATOM 820 C C . PRO A 1 101 ? 0.216 12.885 17.314 1.00 67.81 101 PRO A C 1
ATOM 822 O O . PRO A 1 101 ? 1.346 13.311 17.052 1.00 67.81 101 PRO A O 1
ATOM 825 N N . LEU A 1 102 ? -0.357 11.898 16.624 1.00 76.75 102 LEU A N 1
ATOM 826 C CA . LEU A 1 102 ? 0.215 11.342 15.407 1.00 76.75 102 LEU A CA 1
ATOM 827 C C . LEU A 1 102 ? 0.055 12.360 14.268 1.00 76.75 102 LEU A C 1
ATOM 829 O O . LEU A 1 102 ? -0.970 12.443 13.597 1.00 76.75 102 LEU A O 1
ATOM 833 N N . THR A 1 103 ? 1.082 13.178 14.044 1.00 80.38 103 THR A N 1
ATOM 834 C CA . THR A 1 103 ? 1.038 14.262 13.041 1.00 80.38 103 THR A CA 1
ATOM 835 C C . THR A 1 103 ? 1.426 13.803 11.627 1.00 80.38 103 THR A C 1
ATOM 837 O O . THR A 1 103 ? 1.587 14.621 10.718 1.00 80.38 103 THR A O 1
ATOM 840 N N . VAL A 1 104 ? 1.606 12.497 11.415 1.00 85.06 104 VAL A N 1
ATOM 841 C CA . VAL A 1 104 ? 2.014 11.927 10.123 1.00 85.06 104 VAL A CA 1
ATOM 842 C C . VAL A 1 104 ? 0.798 11.514 9.294 1.00 85.06 104 VAL A C 1
ATOM 844 O O . VAL A 1 104 ? -0.261 11.202 9.825 1.00 85.06 104 VAL A O 1
ATOM 847 N N . LYS A 1 105 ? 0.935 11.511 7.965 1.00 88.31 105 LYS A N 1
ATOM 848 C CA . LYS A 1 105 ? -0.124 11.084 7.032 1.00 88.31 105 LYS A CA 1
ATOM 849 C C . LYS A 1 105 ? 0.381 10.002 6.086 1.00 88.31 105 LYS A C 1
ATOM 851 O O . LYS A 1 105 ? 1.458 10.153 5.510 1.00 88.31 105 LYS A O 1
ATOM 856 N N . LEU A 1 106 ? -0.418 8.958 5.865 1.00 90.38 106 LEU A N 1
ATOM 857 C CA . LEU A 1 106 ? -0.128 7.909 4.888 1.00 90.38 106 LEU A CA 1
ATOM 858 C C . LEU A 1 106 ? -0.518 8.387 3.483 1.00 90.38 106 LEU A C 1
ATOM 860 O O . LEU A 1 106 ? -1.697 8.597 3.202 1.00 90.38 106 LEU A O 1
ATOM 864 N N . MET A 1 107 ? 0.465 8.576 2.603 1.00 89.75 107 MET A N 1
ATOM 865 C CA . MET A 1 107 ? 0.258 9.021 1.216 1.00 89.75 107 MET A CA 1
ATOM 866 C C . MET A 1 107 ? 0.217 7.882 0.204 1.00 89.75 107 MET A C 1
ATOM 868 O O . MET A 1 107 ? -0.361 8.047 -0.866 1.00 89.75 107 MET A O 1
ATOM 872 N N . GLY A 1 108 ? 0.862 6.756 0.496 1.00 87.06 108 GLY A N 1
ATOM 873 C CA . GLY A 1 108 ? 0.970 5.649 -0.448 1.00 87.06 108 GLY A CA 1
ATOM 874 C C . GLY A 1 108 ? 1.412 4.366 0.226 1.00 87.06 108 GLY A C 1
ATOM 875 O O . GLY A 1 108 ? 2.073 4.405 1.259 1.00 87.06 108 GLY A O 1
ATOM 876 N N . VAL A 1 109 ? 1.084 3.241 -0.396 1.00 90.38 109 VAL A N 1
ATOM 877 C CA . VAL A 1 109 ? 1.602 1.920 -0.040 1.00 90.38 109 VAL A CA 1
ATOM 878 C C . VAL A 1 109 ? 2.150 1.285 -1.312 1.00 90.38 109 VAL A C 1
ATOM 880 O O . VAL A 1 109 ? 1.534 1.367 -2.374 1.00 90.38 109 VAL A O 1
ATOM 883 N N . VAL A 1 110 ? 3.343 0.708 -1.221 1.00 88.81 110 VAL A N 1
ATOM 884 C CA . VAL A 1 110 ? 4.051 0.059 -2.323 1.00 88.81 110 VAL A CA 1
ATOM 885 C C . VAL A 1 110 ? 4.310 -1.387 -1.929 1.00 88.81 110 VAL A C 1
ATOM 887 O O . VAL A 1 110 ? 5.069 -1.656 -1.000 1.00 88.81 110 VAL A O 1
ATOM 890 N N . PHE A 1 111 ? 3.703 -2.310 -2.669 1.00 88.19 111 PHE A N 1
ATOM 891 C CA . PHE A 1 111 ? 3.962 -3.741 -2.550 1.00 88.19 111 PHE A CA 1
ATO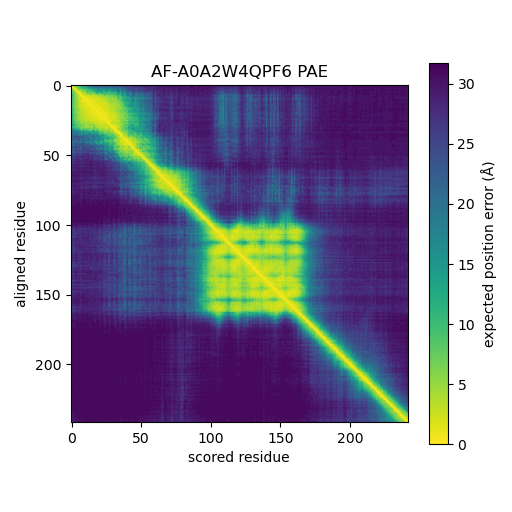M 892 C C . PHE A 1 111 ? 5.041 -4.135 -3.560 1.00 88.19 111 PHE A C 1
ATOM 894 O O . PHE A 1 111 ? 4.779 -4.208 -4.761 1.00 88.19 111 PHE A O 1
ATOM 901 N N . ALA A 1 112 ? 6.267 -4.357 -3.090 1.00 85.25 112 ALA A N 1
ATOM 902 C CA . ALA A 1 112 ? 7.328 -4.956 -3.888 1.00 85.25 112 ALA A CA 1
ATOM 903 C C . ALA A 1 112 ? 7.397 -6.470 -3.602 1.00 85.25 112 ALA A C 1
ATOM 905 O O . ALA A 1 112 ? 7.056 -6.895 -2.500 1.00 85.25 112 ALA A O 1
ATOM 906 N N . PRO A 1 113 ? 7.898 -7.306 -4.534 1.00 77.69 113 PRO A N 1
ATOM 907 C CA . PRO A 1 113 ? 7.971 -8.762 -4.340 1.00 77.69 113 PRO A CA 1
ATOM 908 C C . PRO A 1 113 ? 8.760 -9.199 -3.099 1.00 77.69 113 PRO A C 1
ATOM 910 O O . PRO A 1 113 ? 8.604 -10.319 -2.631 1.00 77.69 113 PRO A O 1
ATOM 913 N N . LYS A 1 114 ? 9.640 -8.323 -2.604 1.00 79.56 114 LYS A N 1
ATOM 914 C CA . LYS A 1 114 ? 10.546 -8.586 -1.487 1.00 79.56 114 LYS A CA 1
ATOM 915 C C . LYS A 1 114 ? 10.149 -7.851 -0.202 1.00 79.56 114 LYS A C 1
ATOM 917 O O . LYS A 1 114 ? 10.649 -8.208 0.855 1.00 79.56 114 LYS A O 1
ATOM 922 N N . GLU A 1 115 ? 9.303 -6.819 -0.287 1.00 83.69 115 GLU A N 1
ATOM 923 C CA . GLU A 1 115 ? 8.967 -5.960 0.856 1.00 83.69 115 GLU A CA 1
ATOM 924 C C . GLU A 1 115 ? 7.755 -5.051 0.609 1.00 83.69 115 GLU A C 1
ATOM 926 O O . GLU A 1 115 ? 7.509 -4.592 -0.508 1.00 83.69 115 GLU A O 1
ATOM 931 N N . THR A 1 116 ? 7.043 -4.726 1.688 1.00 85.62 116 THR A N 1
ATOM 932 C CA . THR A 1 116 ? 5.963 -3.731 1.703 1.00 85.62 116 THR A CA 1
ATOM 933 C C . THR A 1 116 ? 6.482 -2.428 2.306 1.00 85.62 116 THR A C 1
ATOM 935 O O . THR A 1 116 ? 7.023 -2.426 3.414 1.00 85.62 116 THR A O 1
ATOM 938 N N . LEU A 1 117 ? 6.322 -1.313 1.587 1.00 89.56 117 LEU A N 1
ATOM 939 C CA . LEU A 1 117 ? 6.704 0.022 2.052 1.00 89.56 117 LEU A CA 1
ATOM 940 C C . LEU A 1 117 ? 5.492 0.944 2.113 1.00 89.56 117 LEU A C 1
ATOM 942 O O . LEU A 1 117 ? 4.721 1.036 1.162 1.00 89.56 117 LEU A O 1
ATOM 946 N N . GLY A 1 118 ? 5.392 1.716 3.186 1.00 89.75 118 GLY A N 1
ATOM 947 C CA . GLY A 1 118 ? 4.484 2.849 3.291 1.00 89.75 118 GLY A CA 1
ATOM 948 C C . GLY A 1 118 ? 5.220 4.153 2.987 1.00 89.75 118 GLY A C 1
ATOM 949 O O . GLY A 1 118 ? 6.353 4.373 3.420 1.00 89.75 118 GLY A O 1
ATOM 950 N N . LEU A 1 119 ? 4.579 5.033 2.226 1.00 91.00 119 LEU A N 1
ATOM 951 C CA . LEU A 1 119 ? 5.016 6.400 1.984 1.00 91.00 119 LEU A CA 1
ATOM 952 C C . LEU A 1 119 ? 4.273 7.324 2.950 1.00 91.00 119 LEU A C 1
ATOM 954 O O . LEU A 1 119 ? 3.083 7.587 2.781 1.00 91.00 119 LEU A O 1
ATOM 958 N N . PHE A 1 120 ? 4.992 7.839 3.937 1.00 90.69 120 PHE A N 1
ATOM 959 C CA . PHE A 1 120 ? 4.464 8.713 4.976 1.00 90.69 120 PHE A CA 1
ATOM 960 C C . PHE A 1 120 ? 4.936 10.147 4.758 1.00 90.69 120 PHE A C 1
ATOM 962 O O . PHE A 1 120 ? 6.034 10.388 4.254 1.00 90.69 120 PHE A O 1
ATOM 969 N N . VAL A 1 121 ? 4.109 11.109 5.149 1.00 88.75 121 VAL A N 1
ATOM 970 C CA . VAL A 1 121 ? 4.454 12.531 5.169 1.00 88.75 121 VAL A CA 1
ATOM 971 C C . VAL A 1 121 ? 4.439 13.015 6.605 1.00 88.75 121 VAL A C 1
ATOM 973 O O . VAL A 1 121 ? 3.437 12.866 7.301 1.00 88.75 121 VAL A O 1
ATOM 976 N N . ASP A 1 122 ? 5.567 13.577 7.028 1.00 86.69 122 ASP A N 1
ATOM 977 C CA . ASP A 1 122 ? 5.738 14.188 8.344 1.00 86.69 122 ASP A CA 1
ATOM 978 C C . ASP A 1 122 ? 4.927 15.493 8.467 1.00 86.69 122 ASP A C 1
ATOM 980 O O . ASP A 1 122 ? 4.510 16.068 7.458 1.00 86.69 122 ASP A O 1
ATOM 984 N N . ALA A 1 123 ? 4.782 16.029 9.680 1.00 83.06 123 ALA A N 1
ATOM 985 C CA . ALA A 1 123 ? 4.147 17.328 9.930 1.00 83.06 123 ALA A CA 1
ATOM 986 C C . ALA A 1 123 ? 4.779 18.459 9.097 1.00 83.06 123 ALA A C 1
ATOM 988 O O . ALA A 1 123 ? 4.109 19.397 8.673 1.00 83.06 123 ALA A O 1
ATOM 989 N N . GLN A 1 124 ? 6.079 18.330 8.817 1.00 81.81 124 GLN A N 1
ATOM 990 C CA . GLN A 1 124 ? 6.871 19.256 8.006 1.00 81.81 124 GLN A CA 1
ATOM 991 C C . GLN A 1 124 ? 6.668 19.085 6.487 1.00 81.81 124 GLN A C 1
ATOM 993 O O . GLN A 1 124 ? 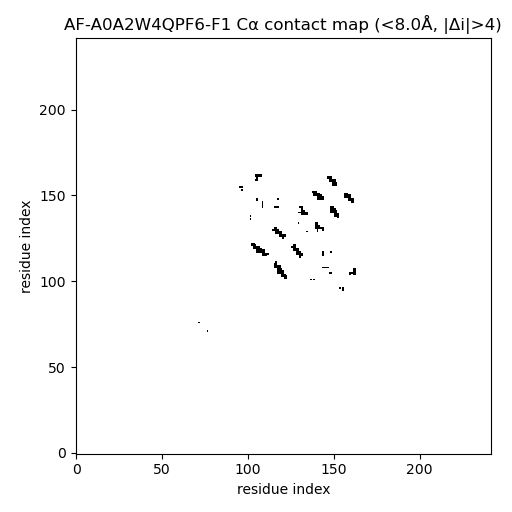7.337 19.749 5.700 1.00 81.81 124 GLN A O 1
ATOM 998 N N . GLY A 1 125 ? 5.805 18.166 6.042 1.00 82.25 125 GLY A N 1
ATOM 999 C CA . GLY A 1 125 ? 5.576 17.896 4.620 1.00 82.25 125 GLY A CA 1
ATOM 1000 C C . GLY A 1 125 ? 6.658 17.037 3.954 1.00 82.25 125 GLY A C 1
ATOM 1001 O O . GLY A 1 125 ? 6.637 16.852 2.737 1.00 82.25 125 GLY A O 1
ATOM 1002 N N . LYS A 1 126 ? 7.611 16.496 4.724 1.00 86.06 126 LYS A N 1
ATOM 1003 C CA . LYS A 1 126 ? 8.698 15.665 4.195 1.00 86.06 126 LYS A CA 1
ATOM 1004 C C . LYS A 1 126 ? 8.232 14.225 4.002 1.00 86.06 126 LYS A C 1
ATOM 1006 O O . LYS A 1 126 ? 7.767 13.586 4.944 1.00 86.06 126 LYS A O 1
ATOM 1011 N N . TYR A 1 127 ? 8.420 13.712 2.791 1.00 89.25 127 TYR A N 1
ATOM 1012 C CA . TYR A 1 127 ? 8.147 12.318 2.456 1.00 89.25 127 TYR A CA 1
ATOM 1013 C C . TYR A 1 127 ? 9.220 11.399 3.048 1.00 89.25 127 TYR A C 1
ATOM 1015 O O . TYR A 1 127 ? 10.417 11.630 2.864 1.00 89.25 127 TYR A O 1
ATOM 1023 N N . LYS A 1 128 ? 8.789 10.338 3.725 1.00 89.31 128 LYS A N 1
ATOM 1024 C CA . LYS A 1 128 ? 9.631 9.263 4.256 1.00 89.31 128 LYS A CA 1
ATOM 1025 C C . LYS A 1 128 ? 9.039 7.919 3.843 1.00 89.31 128 LYS A C 1
ATOM 1027 O O . LYS A 1 128 ? 7.824 7.738 3.847 1.00 89.31 128 LYS A O 1
ATOM 1032 N N . ARG A 1 129 ? 9.906 6.989 3.454 1.00 90.94 129 ARG A N 1
ATOM 1033 C CA . ARG A 1 129 ? 9.530 5.605 3.150 1.00 90.94 129 ARG A CA 1
ATOM 1034 C C . ARG A 1 129 ? 9.820 4.781 4.395 1.00 90.94 129 ARG A C 1
ATOM 1036 O O . ARG A 1 129 ? 10.952 4.831 4.861 1.00 90.94 129 ARG A O 1
ATOM 1043 N N . LEU A 1 130 ? 8.816 4.090 4.918 1.00 89.88 130 LEU A N 1
ATOM 1044 C CA . LEU A 1 130 ? 8.926 3.282 6.131 1.00 89.88 130 LEU A CA 1
ATOM 1045 C C . LEU A 1 130 ? 8.450 1.862 5.844 1.00 89.88 130 LEU A C 1
ATOM 1047 O O . LEU A 1 130 ? 7.493 1.657 5.092 1.00 89.88 130 LEU A O 1
ATOM 1051 N N . ARG A 1 131 ? 9.127 0.894 6.446 1.00 92.06 131 ARG A N 1
ATOM 1052 C CA . ARG A 1 131 ? 8.787 -0.529 6.441 1.00 92.06 131 ARG A CA 1
ATOM 1053 C C . ARG A 1 131 ? 8.144 -0.917 7.769 1.00 92.06 131 ARG A C 1
ATOM 1055 O O . ARG A 1 131 ? 8.135 -0.147 8.726 1.00 92.06 131 ARG A O 1
ATOM 1062 N N . ILE A 1 132 ? 7.629 -2.140 7.830 1.00 88.62 132 ILE A N 1
ATOM 1063 C CA . ILE A 1 132 ? 7.207 -2.751 9.095 1.00 88.62 132 ILE A CA 1
ATOM 1064 C C . ILE A 1 132 ? 8.419 -2.779 10.044 1.00 88.62 132 ILE A C 1
ATOM 1066 O O . ILE A 1 132 ? 9.508 -3.174 9.632 1.00 88.62 132 ILE A O 1
ATOM 1070 N N . ASN A 1 133 ? 8.213 -2.371 11.297 1.00 88.88 133 ASN A N 1
ATOM 1071 C CA . ASN A 1 133 ? 9.196 -2.117 12.361 1.00 88.88 133 ASN A CA 1
ATOM 1072 C C . ASN A 1 133 ? 10.004 -0.811 12.289 1.00 88.88 133 ASN A C 1
ATOM 1074 O O . ASN A 1 133 ? 10.688 -0.500 13.270 1.00 88.88 133 ASN A O 1
ATOM 1078 N N . ASP A 1 134 ? 9.902 -0.018 11.220 1.00 89.62 134 ASP A N 1
ATOM 1079 C CA . ASP A 1 134 ? 10.525 1.310 11.194 1.00 89.62 134 ASP A CA 1
ATOM 1080 C C . ASP A 1 134 ? 9.768 2.290 12.097 1.00 89.62 134 ASP A C 1
ATOM 1082 O O . ASP A 1 134 ? 8.569 2.135 12.344 1.00 89.62 134 ASP A O 1
ATOM 1086 N N . SER A 1 135 ? 10.459 3.330 12.570 1.00 87.50 135 SER A N 1
ATOM 1087 C CA . SER A 1 135 ? 9.877 4.358 13.432 1.00 87.50 135 SER A CA 1
ATOM 1088 C C . SER A 1 135 ? 9.933 5.764 12.829 1.00 87.50 135 SER A C 1
ATOM 1090 O O . SER A 1 135 ? 10.883 6.154 12.146 1.00 87.50 135 SER A O 1
ATOM 1092 N N . ILE A 1 136 ? 8.892 6.556 13.089 1.00 85.38 136 ILE A N 1
ATOM 1093 C CA . ILE A 1 136 ? 8.776 7.961 12.693 1.00 85.38 136 ILE A CA 1
ATOM 1094 C C . ILE A 1 136 ? 8.109 8.761 13.812 1.00 85.38 136 ILE A C 1
ATOM 1096 O O . ILE A 1 136 ? 7.024 8.429 14.272 1.00 85.38 136 ILE A O 1
ATOM 1100 N N . GLY A 1 137 ? 8.766 9.826 14.277 1.00 78.81 137 GLY A N 1
ATOM 1101 C CA . GLY A 1 137 ? 8.177 10.726 15.277 1.00 78.81 137 GLY A CA 1
ATOM 1102 C C . GLY A 1 137 ? 7.793 10.052 16.602 1.00 78.81 137 GLY A C 1
ATOM 1103 O O . GLY A 1 137 ? 6.880 10.528 17.264 1.00 78.81 137 GLY A O 1
ATOM 1104 N N . GLY A 1 138 ? 8.458 8.950 16.974 1.00 82.44 138 GLY A N 1
ATOM 1105 C CA . GLY A 1 138 ? 8.148 8.158 18.174 1.00 82.44 138 GLY A CA 1
ATOM 1106 C C . GLY A 1 138 ? 7.202 6.977 17.938 1.00 82.44 138 GLY A C 1
ATOM 1107 O O . GLY A 1 138 ? 7.111 6.112 18.798 1.00 82.44 138 GLY A O 1
ATOM 1108 N N . TRP A 1 139 ? 6.581 6.883 16.762 1.00 87.62 139 TRP A N 1
ATOM 1109 C CA . TRP A 1 139 ? 5.657 5.809 16.406 1.00 87.62 139 TRP A CA 1
ATOM 1110 C C . TRP A 1 139 ? 6.339 4.746 15.554 1.00 87.62 139 TRP A C 1
ATOM 1112 O O . TRP A 1 139 ? 7.000 5.081 14.570 1.00 87.62 139 TRP A O 1
ATOM 1122 N N . LYS A 1 140 ? 6.172 3.470 15.898 1.00 90.81 140 LYS A N 1
ATOM 1123 C CA . LYS A 1 140 ? 6.655 2.320 15.126 1.00 90.81 140 LYS A CA 1
ATOM 1124 C C . LYS A 1 140 ? 5.550 1.796 14.213 1.00 90.81 140 LYS A C 1
ATOM 1126 O O . LYS A 1 140 ? 4.399 1.711 14.614 1.00 90.81 140 LYS A O 1
ATOM 1131 N N . VAL A 1 141 ? 5.884 1.416 12.986 1.00 91.06 141 VAL A N 1
ATOM 1132 C CA . VAL A 1 141 ? 4.930 0.786 12.066 1.00 91.06 141 VAL A CA 1
ATOM 1133 C C . VAL A 1 141 ? 4.794 -0.695 12.420 1.00 91.06 141 VAL A C 1
ATOM 1135 O O . VAL A 1 141 ? 5.736 -1.460 12.216 1.00 91.06 141 VAL A O 1
ATOM 1138 N N . SER A 1 142 ? 3.638 -1.112 12.933 1.00 89.75 142 SER A N 1
ATOM 1139 C CA . SER A 1 142 ? 3.361 -2.518 13.267 1.00 89.75 142 SER A CA 1
ATOM 1140 C C . SER A 1 142 ? 2.746 -3.289 12.096 1.00 89.75 142 SER A C 1
ATOM 1142 O O . SER A 1 142 ? 2.962 -4.492 11.974 1.00 89.75 142 SER A O 1
ATOM 1144 N N . GLY A 1 143 ? 2.056 -2.605 11.176 1.00 88.12 143 GLY A N 1
ATOM 1145 C CA . GLY A 1 143 ? 1.472 -3.228 9.988 1.00 88.12 143 GLY A CA 1
ATOM 1146 C C . GLY A 1 143 ? 1.244 -2.246 8.844 1.00 88.12 143 GLY A C 1
ATOM 1147 O O . GLY A 1 143 ? 0.987 -1.063 9.061 1.00 88.12 143 GLY A O 1
ATOM 1148 N N . ILE A 1 144 ? 1.341 -2.735 7.607 1.00 90.12 144 ILE A N 1
ATOM 1149 C CA . ILE A 1 144 ? 1.037 -1.963 6.398 1.00 90.12 144 ILE A CA 1
ATOM 1150 C C . ILE A 1 144 ? 0.094 -2.796 5.533 1.00 90.12 144 ILE A C 1
ATOM 1152 O O . ILE A 1 144 ? 0.483 -3.843 5.018 1.00 90.12 144 ILE A O 1
ATOM 1156 N N . GLU A 1 145 ? -1.135 -2.317 5.380 1.00 89.56 145 GLU A N 1
ATOM 1157 C CA . GLU A 1 145 ? -2.180 -2.900 4.541 1.00 89.56 145 GLU A CA 1
ATOM 1158 C C . GLU A 1 145 ? -2.397 -2.043 3.284 1.00 89.56 145 GLU A C 1
ATOM 1160 O O . GLU A 1 145 ? -1.763 -1.006 3.088 1.00 89.56 145 GLU A O 1
ATOM 1165 N N . SER A 1 146 ? -3.288 -2.483 2.397 1.00 84.81 146 SER A N 1
ATOM 1166 C CA . SER A 1 146 ? -3.538 -1.849 1.095 1.00 84.81 146 SER A CA 1
ATOM 1167 C C . SER A 1 146 ? -4.081 -0.420 1.199 1.00 84.81 146 SER A C 1
ATOM 1169 O O . SER A 1 146 ? -3.775 0.422 0.355 1.00 84.81 146 SER A O 1
ATOM 1171 N N . ASP A 1 147 ? -4.898 -0.146 2.215 1.00 87.00 147 ASP A N 1
ATOM 1172 C CA . ASP A 1 147 ? -5.643 1.102 2.397 1.00 87.00 147 ASP A CA 1
ATOM 1173 C C . ASP A 1 147 ? -5.349 1.806 3.732 1.00 87.00 147 ASP A C 1
ATOM 1175 O O . ASP A 1 147 ? -5.809 2.931 3.951 1.00 87.00 147 ASP A O 1
ATOM 1179 N N . LYS A 1 148 ? -4.573 1.176 4.617 1.00 88.19 148 LYS A N 1
ATOM 1180 C CA . LYS A 1 148 ? -4.246 1.690 5.950 1.00 88.19 148 LYS A CA 1
ATOM 1181 C C . LYS A 1 148 ? -2.885 1.193 6.435 1.00 88.19 148 LYS A C 1
ATOM 1183 O O . LYS A 1 148 ? -2.393 0.154 6.009 1.00 88.19 148 LYS A O 1
ATOM 1188 N N . ALA A 1 149 ? -2.280 1.941 7.347 1.00 90.12 149 ALA A N 1
ATOM 1189 C CA . ALA A 1 149 ? -1.091 1.531 8.081 1.00 90.12 149 ALA A CA 1
ATOM 1190 C C . ALA A 1 149 ? -1.379 1.586 9.579 1.00 90.12 149 ALA A C 1
ATOM 1192 O O . ALA A 1 149 ? -1.993 2.535 10.059 1.00 90.12 149 ALA A O 1
ATOM 1193 N N . VAL A 1 150 ? -0.925 0.575 10.307 1.00 90.69 150 VAL A N 1
ATOM 1194 C CA . VAL A 1 150 ? -1.055 0.489 11.757 1.00 90.69 150 VAL A CA 1
ATOM 1195 C C . VAL A 1 150 ? 0.245 0.975 12.378 1.00 90.69 150 VAL A C 1
ATOM 1197 O O . VAL A 1 150 ? 1.334 0.493 12.047 1.00 90.69 150 VAL A O 1
ATOM 1200 N N . MET A 1 151 ? 0.121 1.950 13.266 1.00 89.94 151 MET A N 1
ATOM 1201 C CA . MET A 1 151 ? 1.218 2.529 14.020 1.00 89.94 151 MET A CA 1
ATOM 1202 C C . MET A 1 151 ? 1.042 2.218 15.499 1.00 89.94 151 MET A C 1
ATOM 1204 O O . MET A 1 151 ? -0.075 2.163 16.003 1.00 89.94 151 MET A O 1
ATOM 1208 N N . GLU A 1 152 ? 2.151 1.999 16.188 1.00 89.00 152 GLU A N 1
ATOM 1209 C CA . GLU A 1 152 ? 2.182 1.653 17.597 1.00 89.00 152 GLU A CA 1
ATOM 1210 C C . GLU A 1 152 ? 3.202 2.519 18.333 1.00 89.00 152 GLU A C 1
ATOM 1212 O O . GLU A 1 152 ? 4.323 2.726 17.858 1.00 89.00 152 GLU A O 1
ATOM 1217 N N . GLN A 1 153 ? 2.818 3.027 19.496 1.00 86.50 153 GLN A N 1
ATOM 1218 C CA . GLN A 1 153 ? 3.703 3.751 20.394 1.00 86.50 153 GLN A CA 1
ATOM 1219 C C . GLN A 1 153 ? 3.328 3.434 21.842 1.00 86.50 153 GLN A C 1
ATOM 1221 O O . GLN A 1 153 ? 2.194 3.675 22.241 1.00 86.50 153 GLN A O 1
ATOM 1226 N N . ASP A 1 154 ? 4.287 2.938 22.632 1.00 78.88 154 ASP A N 1
ATOM 1227 C CA . ASP A 1 154 ? 4.142 2.730 24.083 1.00 78.88 154 ASP A CA 1
ATOM 1228 C C . ASP A 1 154 ? 2.856 1.956 24.474 1.00 78.88 154 ASP A C 1
ATOM 1230 O O . ASP A 1 154 ? 2.183 2.286 25.446 1.00 78.88 154 ASP A O 1
ATOM 1234 N N . GLY A 1 155 ? 2.487 0.937 23.681 1.00 75.19 155 GLY A N 1
ATOM 1235 C CA . GLY A 1 155 ? 1.276 0.120 23.869 1.00 75.19 155 GLY A CA 1
ATOM 1236 C C . GLY A 1 155 ? -0.012 0.705 23.269 1.00 75.19 155 GLY A C 1
ATOM 1237 O O . GLY A 1 155 ? -1.047 0.045 23.276 1.00 75.19 155 GLY A O 1
ATOM 1238 N N . SER A 1 156 ? 0.039 1.915 22.711 1.00 76.00 156 SER A N 1
ATOM 1239 C CA . SER A 1 156 ? -1.067 2.548 21.988 1.00 76.00 156 SER A CA 1
ATOM 1240 C C . SER A 1 156 ? -1.009 2.215 20.501 1.00 76.00 156 SER A C 1
ATOM 1242 O O . SER A 1 156 ? 0.043 2.358 19.878 1.00 76.00 156 SER A O 1
ATOM 1244 N N . ARG A 1 157 ? -2.141 1.809 19.917 1.00 84.56 157 ARG A N 1
ATOM 1245 C CA . ARG A 1 157 ? -2.283 1.455 18.497 1.00 84.56 157 ARG A CA 1
ATOM 1246 C C . ARG A 1 157 ? -3.150 2.488 17.778 1.00 84.56 157 ARG A C 1
ATOM 1248 O O . ARG A 1 157 ? -4.280 2.736 18.186 1.00 84.56 157 ARG A O 1
ATOM 1255 N N . GLU A 1 158 ? -2.648 3.049 16.682 1.00 85.62 158 GLU A N 1
ATOM 1256 C CA . GLU A 1 158 ? -3.361 4.023 15.853 1.00 85.62 158 GLU A CA 1
ATOM 1257 C C . GLU A 1 158 ? -3.369 3.596 14.379 1.00 85.62 158 GLU A C 1
ATOM 1259 O O . GLU A 1 158 ? -2.359 3.158 13.825 1.00 85.62 158 GLU A O 1
ATOM 1264 N N . GLU A 1 159 ? -4.529 3.708 13.731 1.00 88.94 159 GLU A N 1
ATOM 1265 C CA . GLU A 1 159 ? -4.715 3.320 12.332 1.00 88.94 159 GLU A CA 1
ATOM 1266 C C . GLU A 1 159 ? -4.747 4.544 11.416 1.00 88.94 159 GLU A C 1
ATOM 1268 O O . GLU A 1 159 ? -5.638 5.393 11.491 1.00 88.94 159 GLU A O 1
ATOM 1273 N N . LEU A 1 160 ? -3.797 4.608 10.487 1.00 87.25 160 LEU A N 1
ATOM 1274 C CA . LEU A 1 160 ? -3.650 5.703 9.543 1.00 87.25 160 LEU A CA 1
ATOM 1275 C C . LEU A 1 160 ? -4.163 5.291 8.162 1.00 87.25 160 LEU A C 1
ATOM 1277 O O . LEU A 1 160 ? -3.515 4.535 7.439 1.00 87.25 160 LEU A O 1
ATOM 1281 N N . LYS A 1 161 ? -5.332 5.809 7.777 1.00 89.69 161 LYS A N 1
ATOM 1282 C CA . LYS A 1 161 ? -5.929 5.554 6.457 1.00 89.69 161 LYS A CA 1
ATOM 1283 C C . LYS A 1 161 ? -5.168 6.275 5.346 1.00 89.69 161 LYS A C 1
ATOM 1285 O O . LYS A 1 161 ? -4.696 7.402 5.517 1.00 89.69 161 LYS A O 1
ATOM 1290 N N . LEU A 1 162 ? -5.105 5.639 4.183 1.00 89.44 162 LEU A N 1
ATOM 1291 C CA . LEU A 1 162 ? -4.471 6.176 2.989 1.00 89.44 162 LEU A CA 1
ATOM 1292 C C . LEU A 1 162 ? -5.198 7.440 2.513 1.00 89.44 162 LEU A C 1
ATOM 1294 O O . LEU A 1 162 ? -6.410 7.445 2.274 1.00 89.44 162 LEU A O 1
ATOM 1298 N N . ALA A 1 163 ? -4.457 8.537 2.366 1.00 83.75 163 ALA A N 1
ATOM 1299 C CA . ALA A 1 163 ? -5.030 9.796 1.921 1.00 83.75 163 ALA A CA 1
ATOM 1300 C C . ALA A 1 163 ? -5.513 9.694 0.470 1.00 83.75 163 ALA A C 1
ATOM 1302 O O . ALA A 1 163 ? -4.765 9.329 -0.438 1.00 83.75 163 ALA A O 1
ATOM 1303 N N . LYS A 1 164 ? -6.769 10.087 0.238 1.00 78.06 164 LYS A N 1
ATOM 1304 C CA . LYS A 1 164 ? -7.339 10.134 -1.110 1.00 78.06 164 LYS A CA 1
ATOM 1305 C C . LYS A 1 164 ? -6.585 11.170 -1.957 1.00 78.06 164 LYS A C 1
ATOM 1307 O O . LYS A 1 164 ? -6.363 12.290 -1.480 1.00 78.06 164 LYS A O 1
ATOM 1312 N N . PRO A 1 165 ? -6.224 10.850 -3.213 1.00 70.06 165 PRO A N 1
ATOM 1313 C CA . PRO A 1 165 ? -5.606 11.819 -4.103 1.00 70.06 165 PRO A CA 1
ATOM 1314 C C . PRO A 1 165 ? -6.557 13.003 -4.284 1.00 70.06 165 PRO A C 1
ATOM 1316 O O . PRO A 1 165 ? -7.727 12.832 -4.631 1.00 70.06 165 PRO A O 1
ATOM 1319 N N . LYS A 1 166 ? -6.070 14.223 -4.032 1.00 65.50 166 LYS A N 1
ATOM 1320 C CA . LYS A 1 166 ? -6.849 15.434 -4.305 1.00 65.50 166 LYS A CA 1
ATOM 1321 C C . LYS A 1 166 ? -7.086 15.497 -5.813 1.00 65.50 166 LYS A C 1
ATOM 1323 O O . LYS A 1 166 ? -6.147 15.742 -6.569 1.00 65.50 166 LYS A O 1
ATOM 1328 N N . SER A 1 167 ? -8.325 15.279 -6.251 1.00 52.19 167 SER A N 1
ATOM 1329 C CA . SER A 1 167 ? -8.725 15.519 -7.635 1.00 52.19 167 SER A CA 1
ATOM 1330 C C . SER A 1 167 ? -8.377 16.966 -7.980 1.00 52.19 167 SER A C 1
ATOM 1332 O O . SER A 1 167 ? -8.879 17.894 -7.335 1.00 52.19 167 SER A O 1
ATOM 1334 N N . LYS A 1 168 ? -7.494 17.178 -8.962 1.00 53.34 168 LYS A N 1
ATOM 1335 C CA . LYS A 1 168 ? -7.262 18.513 -9.517 1.00 53.34 168 LYS A CA 1
ATOM 1336 C C . LYS A 1 168 ? -8.615 19.011 -10.021 1.00 53.34 168 LYS A C 1
ATOM 1338 O O . LYS A 1 168 ? -9.183 18.409 -10.925 1.00 53.34 168 LYS A O 1
ATOM 1343 N N . LYS A 1 169 ? -9.160 20.058 -9.399 1.00 48.44 169 LYS A N 1
ATOM 1344 C CA . LYS A 1 169 ? -10.353 20.728 -9.918 1.00 48.44 169 LYS A CA 1
ATOM 1345 C C . LYS A 1 169 ? -9.970 21.313 -11.272 1.00 48.44 169 LYS A C 1
ATOM 1347 O O . LYS A 1 169 ? -9.195 22.264 -11.323 1.00 48.44 169 LYS A O 1
ATOM 1352 N N . THR A 1 170 ? -10.477 20.730 -12.349 1.00 42.91 170 THR A N 1
ATOM 1353 C CA . THR A 1 170 ? -10.497 21.377 -13.659 1.00 42.91 1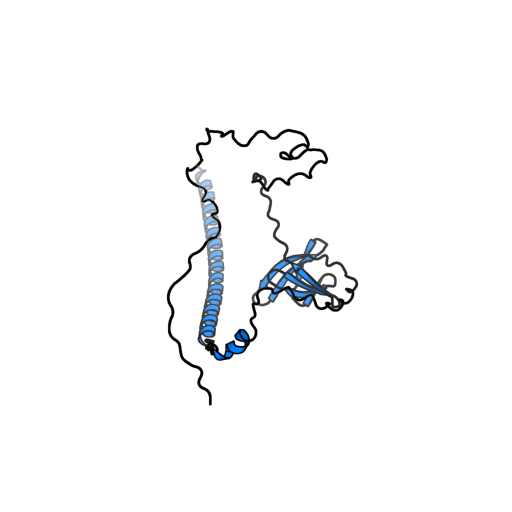70 THR A CA 1
ATOM 1354 C C . THR A 1 170 ? -11.294 22.677 -13.504 1.00 42.91 170 THR A C 1
ATOM 1356 O O . THR A 1 170 ? -12.438 22.619 -13.039 1.00 42.91 170 THR A O 1
ATOM 1359 N N . PRO A 1 171 ? -10.734 23.860 -13.805 1.00 51.44 171 PRO A N 1
ATOM 1360 C CA . PRO A 1 171 ? -11.525 25.080 -13.838 1.00 51.44 171 PRO A CA 1
ATOM 1361 C C . PRO A 1 171 ? -12.544 24.949 -14.975 1.00 51.44 171 PRO A C 1
ATO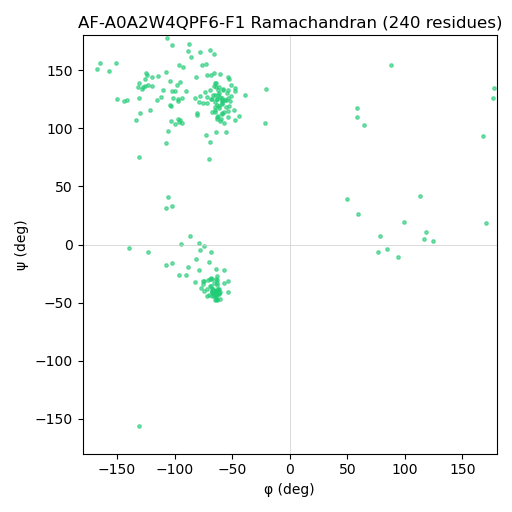M 1363 O O . PRO A 1 171 ? -12.151 24.829 -16.130 1.00 51.44 171 PRO A O 1
ATOM 1366 N N . GLY A 1 172 ? -13.839 24.933 -14.647 1.00 54.72 172 GLY A N 1
ATOM 1367 C CA . GLY A 1 172 ? -14.908 24.999 -15.651 1.00 54.72 172 GLY A CA 1
ATOM 1368 C C . GLY A 1 172 ? -15.785 23.757 -15.807 1.00 54.72 172 GLY A C 1
ATOM 1369 O O . GLY A 1 172 ? -16.146 23.425 -16.930 1.00 54.72 172 GLY A O 1
ATOM 1370 N N . GLN A 1 173 ? -16.186 23.099 -14.716 1.00 51.97 173 GLN A N 1
ATOM 1371 C CA . GLN A 1 173 ? -17.349 22.207 -14.764 1.00 51.97 173 GLN A CA 1
ATOM 1372 C C . GLN A 1 173 ? -18.552 22.897 -14.096 1.00 51.97 173 GLN A C 1
ATOM 1374 O O . GLN A 1 173 ? -18.444 23.279 -12.924 1.00 51.97 173 GLN A O 1
ATOM 1379 N N . PRO A 1 174 ? -19.670 23.119 -14.817 1.00 50.56 174 PRO A N 1
ATOM 1380 C CA . PRO A 1 174 ? -20.875 23.690 -14.232 1.00 50.56 174 PRO A CA 1
ATOM 1381 C C . PRO A 1 174 ? -21.397 22.755 -13.141 1.00 50.56 174 PRO A C 1
ATOM 1383 O O . PRO A 1 174 ? -21.414 21.535 -13.300 1.00 50.56 174 PRO A O 1
ATOM 1386 N N . LYS A 1 175 ? -21.780 23.347 -12.007 1.00 55.28 175 LYS A N 1
ATOM 1387 C CA . LYS A 1 175 ? -22.362 22.642 -10.866 1.00 55.28 175 LYS A CA 1
ATOM 1388 C C . LYS A 1 175 ? -23.696 22.033 -11.302 1.00 55.28 175 LYS A C 1
ATOM 1390 O O . LYS A 1 175 ? -24.713 22.719 -11.297 1.00 55.28 175 LYS A O 1
ATOM 1395 N N . THR A 1 176 ? -23.702 20.761 -11.677 1.00 51.72 176 THR A N 1
ATOM 1396 C CA . THR A 1 176 ? -24.919 19.951 -11.651 1.00 51.72 176 THR A CA 1
ATOM 1397 C C . THR A 1 176 ? -25.374 19.857 -10.195 1.00 51.72 176 THR A C 1
ATOM 1399 O O . THR A 1 176 ? -24.579 19.567 -9.299 1.00 51.72 176 THR A O 1
ATOM 1402 N N . GLY A 1 177 ? -26.628 20.249 -9.970 1.00 52.66 177 GLY A N 1
ATOM 1403 C CA . GLY A 1 177 ? -27.200 20.566 -8.667 1.00 52.66 177 GLY A CA 1
ATOM 1404 C C . GLY A 1 177 ? -27.083 19.444 -7.641 1.00 52.66 177 GLY A C 1
ATOM 1405 O O . GLY A 1 177 ? -27.577 18.339 -7.847 1.00 52.66 177 GLY A O 1
ATOM 1406 N N . GLY A 1 178 ? -26.474 19.773 -6.503 1.00 53.16 178 GLY A N 1
ATOM 1407 C CA . GLY A 1 178 ? -26.826 19.135 -5.242 1.00 53.16 178 GLY A CA 1
ATOM 1408 C C . GLY A 1 178 ? -28.157 19.708 -4.735 1.00 53.16 178 GLY A C 1
ATOM 1409 O O . GLY A 1 178 ? -28.503 20.837 -5.099 1.00 53.16 178 GLY A O 1
ATOM 1410 N N . PRO A 1 179 ? -28.909 18.953 -3.918 1.00 49.22 179 PRO A N 1
ATOM 1411 C CA . PRO A 1 179 ? -30.165 19.417 -3.349 1.00 49.22 179 PRO A CA 1
ATOM 1412 C C . PRO A 1 179 ? -29.931 20.697 -2.544 1.00 49.22 179 PRO A C 1
ATOM 1414 O O . PRO A 1 179 ? -28.986 20.800 -1.758 1.00 49.22 179 PRO A O 1
ATOM 1417 N N . ILE A 1 180 ? -30.788 21.684 -2.787 1.00 55.69 180 ILE A N 1
ATOM 1418 C CA . ILE A 1 180 ? -30.839 22.933 -2.035 1.00 55.69 180 ILE A CA 1
ATOM 1419 C C . ILE A 1 180 ? -31.014 22.554 -0.555 1.00 55.69 180 ILE A C 1
ATOM 1421 O O . ILE A 1 180 ? -31.958 21.824 -0.245 1.00 55.69 180 ILE A O 1
ATOM 1425 N N . PRO A 1 181 ? -30.139 22.997 0.365 1.00 47.53 181 PRO A N 1
ATOM 1426 C CA . PRO A 1 181 ? -30.414 22.861 1.784 1.00 47.53 181 PRO A CA 1
ATOM 1427 C C . PRO A 1 181 ? -31.673 23.674 2.080 1.00 47.53 181 PRO A C 1
ATOM 1429 O O . PRO A 1 181 ? -31.671 24.900 1.969 1.00 47.53 181 PRO A O 1
ATOM 1432 N N . MET A 1 182 ? -32.758 22.960 2.387 1.00 51.56 182 MET A N 1
ATOM 1433 C CA . MET A 1 182 ? -34.006 23.519 2.890 1.00 51.56 182 MET A CA 1
ATOM 1434 C C . MET A 1 182 ? -33.639 24.465 4.035 1.00 51.56 182 MET A C 1
ATOM 1436 O O . MET A 1 182 ? -33.017 24.049 5.016 1.00 51.56 182 MET A O 1
ATOM 1440 N N . GLY A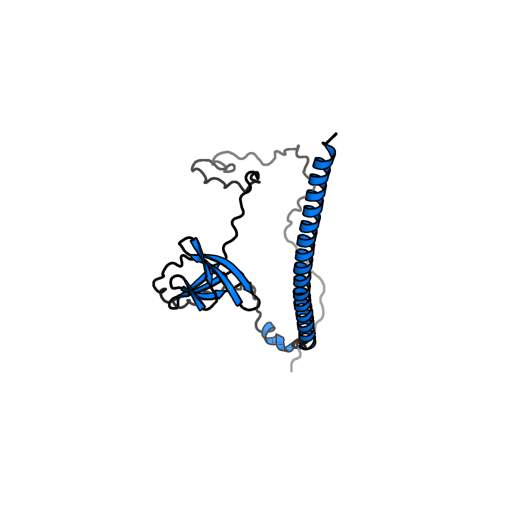 1 183 ? -33.924 25.753 3.845 1.00 47.66 183 GLY A N 1
ATOM 1441 C CA . GLY A 1 183 ? -33.612 26.789 4.815 1.00 47.66 183 GLY A CA 1
ATOM 1442 C C . GLY A 1 183 ? -34.189 26.432 6.179 1.00 47.66 183 GLY A C 1
ATOM 1443 O O . GLY A 1 183 ? -35.268 25.848 6.285 1.00 47.66 183 GLY A O 1
ATOM 1444 N N . GLN A 1 184 ? -33.451 26.788 7.225 1.00 56.66 184 GLN A N 1
ATOM 1445 C CA . GLN A 1 184 ? -33.995 26.841 8.575 1.00 56.66 184 GLN A CA 1
ATOM 1446 C C . GLN A 1 184 ? -35.333 27.601 8.533 1.00 56.66 184 GLN A C 1
ATOM 1448 O O . GLN A 1 184 ? -35.392 28.664 7.904 1.00 56.66 184 GLN A O 1
ATOM 1453 N N . PRO A 1 185 ? -36.408 27.088 9.154 1.00 50.06 185 PRO A N 1
ATOM 1454 C CA . PRO A 1 185 ? -37.662 27.817 9.197 1.00 50.06 185 PRO A CA 1
ATOM 1455 C C . PRO A 1 185 ? -37.439 29.118 9.971 1.00 50.06 185 PRO A C 1
ATOM 1457 O O . PRO A 1 185 ? -37.045 29.106 11.137 1.00 50.06 185 PRO A O 1
ATOM 1460 N N . VAL A 1 186 ? -37.671 30.246 9.300 1.00 58.28 186 VAL A N 1
ATOM 1461 C CA . VAL A 1 186 ? -37.777 31.554 9.947 1.00 58.28 186 VAL A CA 1
ATOM 1462 C C . VAL A 1 186 ? -39.019 31.499 10.845 1.00 58.28 186 VAL A C 1
ATOM 1464 O O . VAL A 1 186 ? -40.106 31.212 10.334 1.00 58.28 186 VAL A O 1
ATOM 1467 N N . PRO A 1 187 ? -38.909 31.738 12.163 1.00 48.75 187 PRO A N 1
ATOM 1468 C CA . PRO A 1 187 ? -40.077 31.772 13.033 1.00 48.75 187 PRO A CA 1
ATOM 1469 C C . PRO A 1 187 ? -41.023 32.890 12.575 1.00 48.75 187 PRO A C 1
ATOM 1471 O O . PRO A 1 187 ? -40.632 34.055 12.554 1.00 48.75 187 PRO A O 1
ATOM 1474 N N . GLY A 1 188 ? -42.254 32.535 12.191 1.00 59.94 188 GLY A N 1
ATOM 1475 C CA . GLY A 1 188 ? -43.310 33.503 11.866 1.00 59.94 188 GLY A CA 1
ATOM 1476 C C . GLY A 1 188 ? -43.965 33.386 10.486 1.00 59.94 188 GLY A C 1
ATOM 1477 O O . GLY A 1 188 ? -44.828 34.205 10.184 1.00 59.94 188 GLY A O 1
ATOM 1478 N N . GLN A 1 189 ? -43.624 32.396 9.654 1.00 57.19 189 GLN A N 1
ATOM 1479 C CA . GLN A 1 189 ? -44.420 32.095 8.454 1.00 57.19 189 GLN A CA 1
ATOM 1480 C C . GLN A 1 189 ? -45.460 30.998 8.745 1.00 57.19 189 GLN A C 1
ATOM 1482 O O . GLN A 1 189 ? -45.078 29.923 9.213 1.00 57.19 189 GLN A O 1
ATOM 1487 N N . PRO A 1 190 ? -46.761 31.226 8.474 1.00 50.09 190 PRO A N 1
ATOM 1488 C CA . PRO A 1 190 ? -47.757 30.169 8.561 1.00 50.09 190 PRO A CA 1
ATOM 1489 C C . PRO A 1 190 ? -47.540 29.154 7.433 1.00 50.09 190 PRO A C 1
ATOM 1491 O O . PRO A 1 190 ? -47.371 29.530 6.271 1.00 50.09 190 PRO A O 1
ATOM 1494 N N . LEU A 1 191 ? -47.552 27.863 7.775 1.00 53.84 191 LEU A N 1
ATOM 1495 C CA . LEU A 1 191 ? -47.486 26.786 6.790 1.00 53.84 191 LEU A CA 1
ATOM 1496 C C . LEU A 1 191 ? -48.756 26.778 5.917 1.00 53.84 191 LEU A C 1
ATOM 1498 O O . LEU A 1 191 ? -49.862 26.866 6.461 1.00 53.84 191 LEU A O 1
ATOM 1502 N N . PRO A 1 192 ? -48.636 26.601 4.587 1.00 51.69 192 PRO A N 1
ATOM 1503 C CA . PRO A 1 192 ? -49.788 26.357 3.728 1.00 51.69 192 PRO A CA 1
ATOM 1504 C C . PRO A 1 192 ? -50.482 25.059 4.163 1.00 51.69 192 PRO A C 1
ATOM 1506 O O . PRO A 1 192 ? -49.879 23.990 4.108 1.00 51.69 192 PRO A O 1
ATOM 1509 N N . GLY A 1 193 ? -51.738 25.157 4.609 1.00 55.66 193 GLY A N 1
ATOM 1510 C CA . GLY A 1 193 ? -52.576 23.998 4.940 1.00 55.66 193 GLY A CA 1
ATOM 1511 C C . GLY A 1 193 ? -53.009 23.855 6.402 1.00 55.66 193 GLY A C 1
ATOM 1512 O O . GLY A 1 193 ? -53.672 22.873 6.721 1.00 55.66 193 GLY A O 1
ATOM 1513 N N . GLN A 1 194 ? -52.703 24.801 7.296 1.00 54.84 194 GLN A N 1
ATOM 1514 C CA . GLN A 1 194 ? -53.377 24.831 8.600 1.00 54.84 194 GLN A CA 1
ATOM 1515 C C . GLN A 1 194 ? -54.777 25.455 8.463 1.00 54.84 194 GLN A C 1
ATOM 1517 O O . GLN A 1 194 ? -54.880 26.599 8.012 1.00 54.84 194 GLN A O 1
ATOM 1522 N N . PRO A 1 195 ? -55.863 24.760 8.852 1.00 48.81 195 PRO A N 1
ATOM 1523 C CA . PRO A 1 195 ? -57.166 25.397 8.959 1.00 48.81 195 PRO A CA 1
ATOM 1524 C C . PRO A 1 195 ? -57.138 26.394 10.124 1.00 48.81 195 PRO A C 1
ATOM 1526 O O . PRO A 1 195 ? -56.795 26.043 11.254 1.00 48.81 195 PRO A O 1
ATOM 1529 N N . MET A 1 196 ? -57.483 27.652 9.845 1.00 53.50 196 MET A N 1
ATOM 1530 C CA . MET A 1 196 ? -57.687 28.658 10.888 1.00 53.50 196 MET A CA 1
ATOM 1531 C C . MET A 1 196 ? -58.897 28.264 11.753 1.00 53.50 196 MET A C 1
ATOM 1533 O O . MET A 1 196 ? -59.920 27.846 11.201 1.00 53.50 196 MET A O 1
ATOM 1537 N N . PRO A 1 197 ? -58.848 28.430 13.087 1.00 49.78 197 PRO A N 1
ATOM 1538 C CA . PRO A 1 197 ? -60.032 28.251 13.918 1.00 49.78 197 PRO A CA 1
ATOM 1539 C C . PRO A 1 197 ? -61.065 29.33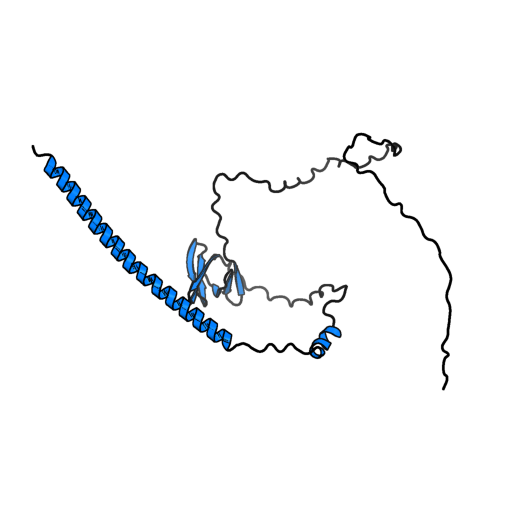1 13.565 1.00 49.78 197 PRO A C 1
ATOM 1541 O O . PRO A 1 197 ? -60.790 30.518 13.725 1.00 49.78 197 PRO A O 1
ATOM 1544 N N . GLY A 1 198 ? -62.250 28.927 13.092 1.00 57.28 198 GLY A N 1
ATOM 1545 C CA . GLY A 1 198 ? -63.418 29.815 12.986 1.00 57.28 198 GLY A CA 1
ATOM 1546 C C . GLY A 1 198 ? -64.007 30.076 11.594 1.00 57.28 198 GLY A C 1
ATOM 1547 O O . GLY A 1 198 ? -64.868 30.945 11.489 1.00 57.28 198 GLY A O 1
ATOM 1548 N N . GLN A 1 199 ? -63.619 29.354 10.537 1.00 53.78 199 GLN A N 1
ATOM 1549 C CA . GLN A 1 199 ? -64.324 29.433 9.244 1.00 53.78 199 GLN A CA 1
ATOM 1550 C C . GLN A 1 199 ? -65.242 28.217 9.022 1.00 53.78 199 GLN A C 1
ATOM 1552 O O . GLN A 1 199 ? -64.796 27.086 9.228 1.00 53.78 199 GLN A O 1
ATOM 1557 N N . PRO A 1 200 ? -66.511 28.409 8.605 1.00 52.38 200 PRO A N 1
ATOM 1558 C CA . PRO A 1 200 ? -67.381 27.297 8.248 1.00 52.38 200 PRO A CA 1
ATOM 1559 C C . PRO A 1 200 ? -66.854 26.628 6.971 1.00 52.38 200 PRO A C 1
ATOM 1561 O O . PRO A 1 200 ? -66.637 27.282 5.952 1.00 52.38 200 PRO A O 1
ATOM 1564 N N . VAL A 1 201 ? -66.625 25.317 7.045 1.00 59.69 201 VAL A N 1
ATOM 1565 C CA . VAL A 1 201 ? -66.224 24.478 5.909 1.00 59.69 201 VAL A CA 1
ATOM 1566 C C . VAL A 1 201 ? -67.305 24.497 4.816 1.00 59.69 201 VAL A C 1
ATOM 1568 O O . VAL A 1 201 ? -68.475 24.268 5.131 1.00 59.69 201 VAL A O 1
ATOM 1571 N N . PRO A 1 202 ? -66.970 24.739 3.534 1.00 59.38 202 PRO A N 1
ATOM 1572 C CA . PRO A 1 202 ? -67.909 24.496 2.443 1.00 59.38 202 PRO A CA 1
ATOM 1573 C C . PRO A 1 202 ? -68.146 22.981 2.283 1.00 59.38 202 PRO A C 1
ATOM 1575 O O . PRO A 1 202 ? -67.216 22.196 2.500 1.00 59.38 202 PRO A O 1
ATOM 1578 N N . PRO A 1 203 ? -69.362 22.538 1.909 1.00 49.66 203 PRO A N 1
ATOM 1579 C CA . PRO A 1 203 ? -69.640 21.120 1.717 1.00 49.66 203 PRO A CA 1
ATOM 1580 C C . PRO A 1 203 ? -68.775 20.555 0.584 1.00 49.66 203 PRO A C 1
ATOM 1582 O O . PRO A 1 203 ? -68.659 21.146 -0.491 1.00 49.66 203 PRO A O 1
ATOM 1585 N N . PHE A 1 204 ? -68.161 19.400 0.843 1.00 51.66 204 PHE A N 1
ATOM 1586 C CA . PHE A 1 204 ? -67.437 18.602 -0.145 1.00 51.66 204 PHE A CA 1
ATOM 1587 C C . PHE A 1 204 ? -68.349 18.329 -1.351 1.00 51.66 204 PHE A C 1
ATOM 1589 O O . PHE A 1 204 ? -69.322 17.589 -1.230 1.00 51.66 204 PHE A O 1
ATOM 1596 N N . GLY A 1 205 ? -68.060 18.940 -2.503 1.00 52.12 205 GLY A N 1
ATOM 1597 C CA . GLY A 1 205 ? -68.893 18.746 -3.693 1.00 52.12 205 GLY A CA 1
ATOM 1598 C C . GLY A 1 205 ? -68.632 19.648 -4.901 1.00 52.12 205 GLY A C 1
ATOM 1599 O O . GLY A 1 205 ? -69.507 19.741 -5.753 1.00 52.12 205 GLY A O 1
ATOM 1600 N N . ALA A 1 206 ? -67.474 20.306 -5.020 1.00 41.88 206 ALA A N 1
ATOM 1601 C CA . ALA A 1 206 ? -67.117 21.047 -6.234 1.00 41.88 206 ALA A CA 1
ATOM 1602 C C . ALA A 1 206 ? -66.014 20.304 -7.005 1.00 41.88 206 ALA A C 1
ATOM 1604 O O . ALA A 1 206 ? -64.820 20.514 -6.798 1.00 41.88 206 ALA A O 1
ATOM 1605 N N . MET A 1 207 ? -66.457 19.382 -7.861 1.00 50.03 207 MET A N 1
ATOM 1606 C CA . MET A 1 207 ? -65.679 18.694 -8.892 1.00 50.03 207 MET A CA 1
ATOM 1607 C C . MET A 1 207 ? -64.993 19.727 -9.804 1.00 50.03 207 MET A C 1
ATOM 1609 O O . MET A 1 207 ? -65.664 20.632 -10.294 1.00 50.03 207 MET A O 1
ATOM 1613 N N . ASN A 1 208 ? -63.688 19.596 -10.059 1.00 51.47 208 ASN A N 1
ATOM 1614 C CA . ASN A 1 208 ? -62.993 20.373 -11.090 1.00 51.47 208 ASN A CA 1
ATOM 1615 C C . ASN A 1 208 ? -62.934 19.504 -12.367 1.00 51.47 208 ASN A C 1
ATOM 1617 O O . ASN A 1 208 ? -62.204 18.510 -12.365 1.00 51.47 208 ASN A O 1
ATOM 1621 N N . PRO A 1 209 ? -63.745 19.777 -13.407 1.00 54.81 209 PRO A N 1
ATOM 1622 C CA . PRO A 1 209 ? -63.950 18.851 -14.527 1.00 54.81 209 PRO A CA 1
ATOM 1623 C C . PRO A 1 209 ? -62.814 18.824 -15.568 1.00 54.81 209 PRO A C 1
ATOM 1625 O O . PRO A 1 209 ? -62.844 17.977 -16.454 1.00 54.81 209 PRO A O 1
ATOM 1628 N N . ASP A 1 210 ? -61.795 19.682 -15.459 1.00 55.22 210 ASP A N 1
ATOM 1629 C CA . ASP A 1 210 ? -60.764 19.868 -16.497 1.00 55.22 210 ASP A CA 1
ATOM 1630 C C . ASP A 1 210 ? -59.411 19.186 -16.206 1.00 55.22 210 ASP A C 1
ATOM 1632 O O . ASP A 1 210 ? -58.356 19.687 -16.597 1.00 55.22 210 ASP A O 1
ATOM 1636 N N . ASN A 1 211 ? -59.394 18.030 -15.531 1.00 50.12 211 ASN A N 1
ATOM 1637 C CA . ASN A 1 211 ? -58.169 17.225 -15.430 1.00 50.12 211 ASN A CA 1
ATOM 1638 C C . ASN A 1 211 ? -58.174 16.060 -16.444 1.00 50.12 211 ASN A C 1
ATOM 1640 O O . ASN A 1 211 ? -58.816 15.040 -16.184 1.00 50.12 211 ASN A O 1
ATOM 1644 N N . PRO A 1 212 ? -57.421 16.150 -17.558 1.00 54.06 212 PRO A N 1
ATOM 1645 C CA . PRO A 1 212 ? -57.377 15.110 -18.589 1.00 54.06 212 PRO A CA 1
ATOM 1646 C C . PRO A 1 212 ? -56.579 13.854 -18.190 1.00 54.06 212 PRO A C 1
ATOM 1648 O O . PRO A 1 212 ? -56.504 12.914 -18.973 1.00 54.06 212 PRO A O 1
ATOM 1651 N N . ASN A 1 213 ? -55.988 13.812 -16.990 1.00 52.84 213 ASN A N 1
ATOM 1652 C CA . ASN A 1 213 ? -55.176 12.690 -16.504 1.00 52.84 213 ASN A CA 1
ATOM 1653 C C . ASN A 1 213 ? -55.869 11.855 -15.417 1.00 52.84 213 ASN A C 1
ATOM 1655 O O . ASN A 1 213 ? -55.200 11.315 -14.539 1.00 52.84 213 ASN A O 1
ATOM 1659 N N . ASN A 1 214 ? -57.197 11.739 -15.454 1.00 48.16 214 ASN A N 1
ATOM 1660 C CA . ASN A 1 214 ? -57.925 10.863 -14.541 1.00 48.16 214 ASN A CA 1
ATOM 1661 C C . ASN A 1 214 ? -58.406 9.603 -15.283 1.00 48.16 214 ASN A C 1
ATOM 1663 O O . ASN A 1 214 ? -59.434 9.664 -15.959 1.00 48.16 214 ASN A O 1
ATOM 1667 N N . PRO A 1 215 ? -57.686 8.465 -15.205 1.00 49.81 215 PRO A N 1
ATOM 1668 C CA . PRO A 1 215 ? -58.233 7.187 -15.630 1.00 49.81 215 PRO A CA 1
ATOM 1669 C C . PRO A 1 215 ? -59.499 6.897 -14.824 1.00 49.81 215 PRO A C 1
ATOM 1671 O O . PRO A 1 215 ? -59.502 6.936 -13.593 1.00 49.81 215 PRO A O 1
ATOM 1674 N N . LEU A 1 216 ? -60.583 6.672 -15.554 1.00 46.41 216 LEU A N 1
ATOM 1675 C CA . LEU A 1 216 ? -61.881 6.288 -15.033 1.00 46.41 216 LEU A CA 1
ATOM 1676 C C . LEU A 1 216 ? -61.791 4.908 -14.351 1.00 46.41 216 LEU A C 1
ATOM 1678 O O . LEU A 1 216 ? -61.217 3.976 -14.909 1.00 46.41 216 LEU A O 1
ATOM 1682 N N . GLU A 1 217 ? -62.474 4.818 -13.206 1.00 52.25 217 GLU A N 1
ATOM 1683 C CA . GLU A 1 217 ? -63.015 3.609 -12.556 1.00 52.25 217 GLU A CA 1
ATOM 1684 C C . GLU A 1 217 ? -62.115 2.813 -11.581 1.00 52.25 217 GLU A C 1
ATOM 1686 O O . GLU A 1 217 ? -60.891 2.831 -11.661 1.00 52.25 217 GLU A O 1
ATOM 1691 N N . PRO A 1 218 ? -62.723 2.075 -10.631 1.00 46.53 218 PRO A N 1
ATOM 1692 C CA . PRO A 1 218 ? -63.491 2.621 -9.516 1.00 46.53 218 PRO A CA 1
ATOM 1693 C C . PRO A 1 218 ? -62.926 2.116 -8.178 1.00 46.53 218 PRO A C 1
ATOM 1695 O O . PRO A 1 218 ? -62.471 0.980 -8.045 1.00 46.53 218 PRO A O 1
ATOM 1698 N N . PHE A 1 219 ? -62.992 2.960 -7.149 1.00 44.12 219 PHE A N 1
ATOM 1699 C CA . PHE A 1 219 ? -62.673 2.566 -5.781 1.00 44.12 219 PHE A CA 1
ATOM 1700 C C . PHE A 1 219 ? -63.606 1.432 -5.338 1.00 44.12 219 PHE A C 1
ATOM 1702 O O . PHE A 1 219 ? -64.794 1.652 -5.097 1.00 44.12 219 PHE A O 1
ATOM 1709 N N . GLY A 1 220 ? -63.060 0.220 -5.225 1.00 36.88 220 GLY A N 1
ATOM 1710 C CA . GLY A 1 220 ? -63.695 -0.877 -4.508 1.00 36.88 220 GLY A CA 1
ATOM 1711 C C . GLY A 1 220 ? -63.911 -0.456 -3.059 1.00 36.88 220 GLY A C 1
ATOM 1712 O O . GLY A 1 220 ? -62.963 -0.194 -2.320 1.00 36.88 220 GLY A O 1
ATOM 1713 N N . THR A 1 221 ? -65.177 -0.320 -2.696 1.00 40.62 221 THR A N 1
ATOM 1714 C CA . THR A 1 221 ? -65.663 0.003 -1.358 1.00 40.62 221 THR A CA 1
ATOM 1715 C C . THR A 1 221 ? -65.330 -1.135 -0.385 1.00 40.62 221 THR A C 1
ATOM 1717 O O . THR A 1 221 ? -65.341 -2.301 -0.783 1.00 40.62 221 THR A O 1
ATOM 1720 N N . PRO A 1 222 ? -65.064 -0.838 0.899 1.00 49.56 222 PRO A N 1
ATOM 1721 C CA . PRO A 1 222 ? -64.952 -1.865 1.921 1.00 49.56 222 PRO A CA 1
ATOM 1722 C C . PRO A 1 222 ? -66.365 -2.352 2.253 1.00 49.56 222 PRO A C 1
ATOM 1724 O O . PRO A 1 222 ? -67.210 -1.544 2.644 1.00 49.56 222 PRO A O 1
ATOM 1727 N N . GLN A 1 223 ? -66.640 -3.648 2.090 1.00 40.50 223 GLN A N 1
ATOM 1728 C CA . GLN A 1 223 ? -67.880 -4.243 2.588 1.00 40.50 223 GLN A CA 1
ATOM 1729 C C . GLN A 1 223 ? -67.645 -5.065 3.863 1.00 40.50 223 GLN A C 1
ATOM 1731 O O . GLN A 1 223 ? -66.608 -5.723 3.979 1.00 40.50 223 GLN A O 1
ATOM 1736 N N . PRO A 1 224 ? -68.582 -4.988 4.828 1.00 42.41 224 PRO A N 1
ATOM 1737 C CA . PRO A 1 224 ? -68.472 -5.560 6.164 1.00 42.41 224 PRO A CA 1
ATOM 1738 C C . PRO A 1 224 ? -68.911 -7.035 6.174 1.00 42.41 224 PRO A C 1
ATOM 1740 O O . PRO A 1 224 ? -69.599 -7.493 5.268 1.00 42.41 224 PRO A O 1
ATOM 1743 N N . ASN A 1 225 ? -68.485 -7.744 7.217 1.00 48.34 225 ASN A N 1
ATOM 1744 C CA . ASN A 1 225 ? -68.926 -9.064 7.685 1.00 48.34 225 ASN A CA 1
ATOM 1745 C C . ASN A 1 225 ? -70.322 -9.552 7.233 1.00 48.34 225 ASN A C 1
ATOM 1747 O O . ASN A 1 225 ? -71.291 -8.841 7.450 1.00 48.34 225 ASN A O 1
ATOM 1751 N N . GLU A 1 226 ? -70.430 -10.810 6.774 1.00 38.53 226 GLU A N 1
ATOM 1752 C CA . GLU A 1 226 ? -71.374 -11.823 7.301 1.00 38.53 226 GLU A CA 1
ATOM 1753 C C . GLU A 1 226 ? -71.326 -13.174 6.540 1.00 38.53 226 GLU A C 1
ATOM 1755 O O . GLU A 1 226 ? -71.338 -13.220 5.315 1.00 38.53 226 GLU A O 1
ATOM 1760 N N . SER A 1 227 ? -71.300 -14.258 7.327 1.00 47.78 227 SER A N 1
ATOM 1761 C CA . SER A 1 227 ? -72.125 -15.476 7.202 1.00 47.78 227 SER A CA 1
ATOM 1762 C C . SER A 1 227 ? -72.094 -16.328 5.921 1.00 47.78 227 SER A C 1
ATOM 1764 O O . SER A 1 227 ? -72.778 -16.015 4.954 1.00 47.78 227 SER A O 1
ATOM 1766 N N . VAL A 1 228 ? -71.503 -17.529 6.000 1.00 49.75 228 VAL A N 1
ATOM 1767 C CA . VAL A 1 228 ? -72.202 -18.753 5.550 1.00 49.75 228 VAL A CA 1
ATOM 1768 C C . VAL A 1 228 ? -71.758 -19.982 6.345 1.00 49.75 228 VAL A C 1
ATOM 1770 O O . VAL A 1 228 ? -70.576 -20.289 6.475 1.00 49.75 228 VAL A O 1
ATOM 1773 N N . ASP A 1 229 ? -72.785 -20.611 6.888 1.00 39.97 229 ASP A N 1
ATOM 1774 C CA . ASP A 1 229 ? -72.890 -21.815 7.698 1.00 39.97 229 AS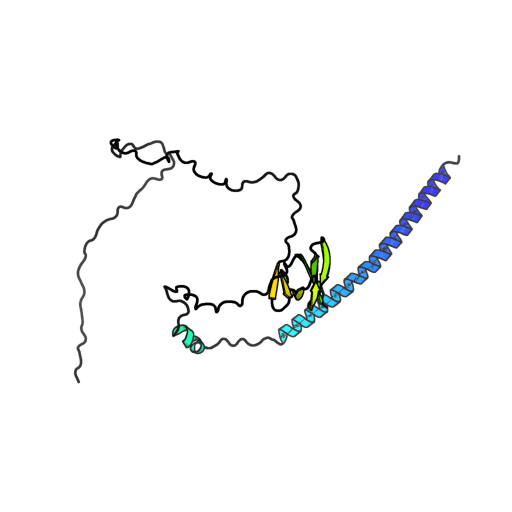P A CA 1
ATOM 1775 C C . ASP A 1 229 ? -73.029 -23.076 6.810 1.00 39.97 229 ASP A C 1
ATOM 1777 O O . ASP A 1 229 ? -73.331 -22.950 5.625 1.00 39.97 229 ASP A O 1
ATOM 1781 N N . GLU A 1 230 ? -72.855 -24.261 7.415 1.00 40.97 230 GLU A N 1
ATOM 1782 C CA . GLU A 1 230 ? -73.370 -25.582 6.979 1.00 40.97 230 GLU A CA 1
ATOM 1783 C C . GLU A 1 230 ? -72.965 -26.108 5.576 1.00 40.97 230 GLU A C 1
ATOM 1785 O O . GLU A 1 230 ? -73.391 -25.626 4.535 1.00 40.97 230 GLU A O 1
ATOM 1790 N N . THR A 1 231 ? -72.252 -27.228 5.398 1.00 43.16 231 THR A N 1
ATOM 1791 C CA . THR A 1 231 ? -72.731 -28.599 5.668 1.00 43.16 231 THR A CA 1
ATOM 1792 C C . THR A 1 231 ? -71.635 -29.597 5.238 1.00 43.16 231 THR A C 1
ATOM 1794 O O . THR A 1 231 ? -71.224 -29.545 4.081 1.00 43.16 231 THR A O 1
ATOM 1797 N N . ALA A 1 232 ? -71.189 -30.506 6.122 1.00 38.69 232 ALA A N 1
ATOM 1798 C CA . ALA A 1 232 ? -70.830 -31.917 5.833 1.00 38.69 232 ALA A CA 1
ATOM 1799 C C . ALA A 1 232 ? -70.067 -32.569 7.017 1.00 38.69 232 ALA A C 1
ATOM 1801 O O . ALA A 1 232 ? -68.847 -32.495 7.122 1.00 38.69 232 ALA A O 1
ATOM 1802 N N . ILE A 1 233 ? -70.815 -33.234 7.899 1.00 49.66 233 ILE A N 1
ATOM 1803 C CA . ILE A 1 233 ? -70.393 -34.356 8.778 1.00 49.66 233 ILE A CA 1
ATOM 1804 C C . ILE A 1 233 ? -70.594 -35.669 7.947 1.00 49.66 233 ILE A C 1
ATOM 1806 O O . ILE A 1 233 ? -71.292 -35.545 6.931 1.00 49.66 233 ILE A O 1
ATOM 1810 N N . PRO A 1 234 ? -70.207 -36.935 8.299 1.00 60.41 234 PRO A N 1
ATOM 1811 C CA . PRO A 1 234 ? -69.300 -37.595 9.295 1.00 60.41 234 PRO A CA 1
ATOM 1812 C C . PRO A 1 234 ? -68.366 -38.664 8.614 1.00 60.41 234 PRO A C 1
ATOM 1814 O O . PRO A 1 234 ? -68.219 -38.560 7.395 1.00 60.41 234 PRO A O 1
ATOM 1817 N N . PRO A 1 235 ? -67.781 -39.725 9.260 1.00 55.59 235 PRO A N 1
ATOM 1818 C CA . PRO A 1 235 ? -67.788 -40.189 10.678 1.00 55.59 235 PRO A CA 1
ATOM 1819 C C . PRO A 1 235 ? -66.382 -40.372 11.306 1.00 55.59 235 PRO A C 1
ATOM 1821 O O . PRO A 1 235 ? -65.388 -40.558 10.615 1.00 55.59 235 PRO A O 1
ATOM 1824 N N . GLU A 1 236 ? -66.192 -40.139 12.606 1.00 48.56 236 GLU A N 1
ATOM 1825 C CA . GLU A 1 236 ? -66.440 -41.051 13.746 1.00 48.56 236 GLU A CA 1
ATOM 1826 C C . GLU A 1 236 ? -65.553 -42.314 13.746 1.00 48.56 236 GLU A C 1
ATOM 1828 O O . GLU A 1 236 ? -65.797 -43.273 13.018 1.00 48.56 236 GLU A O 1
ATOM 1833 N N . VAL A 1 237 ? -64.528 -42.308 14.609 1.00 60.53 237 VAL A N 1
ATOM 1834 C CA . VAL A 1 237 ? -63.779 -43.495 15.055 1.00 60.53 237 VAL A CA 1
ATOM 1835 C C . VAL A 1 237 ? -63.698 -43.425 16.594 1.00 60.53 237 VAL A C 1
ATOM 1837 O O . VAL A 1 237 ? -63.310 -42.377 17.116 1.00 60.53 237 VAL A O 1
ATOM 1840 N N . PRO A 1 238 ? -64.118 -44.476 17.327 1.00 65.88 238 PRO A N 1
ATOM 1841 C CA . PRO A 1 238 ? -64.397 -44.429 18.768 1.00 65.88 238 PRO A CA 1
ATOM 1842 C C . PRO A 1 238 ? -63.136 -44.470 19.655 1.00 65.88 238 PRO A C 1
ATOM 1844 O O . PRO A 1 238 ? -62.060 -44.845 19.182 1.00 65.88 238 PRO A O 1
ATOM 1847 N N . PRO A 1 239 ? -63.260 -44.147 20.960 1.00 59.12 239 PRO A N 1
ATOM 1848 C CA . PRO A 1 239 ? -62.201 -44.362 21.938 1.00 59.12 239 PRO A CA 1
ATOM 1849 C C . PRO A 1 239 ? -62.168 -45.842 22.340 1.00 59.12 239 PRO A C 1
ATO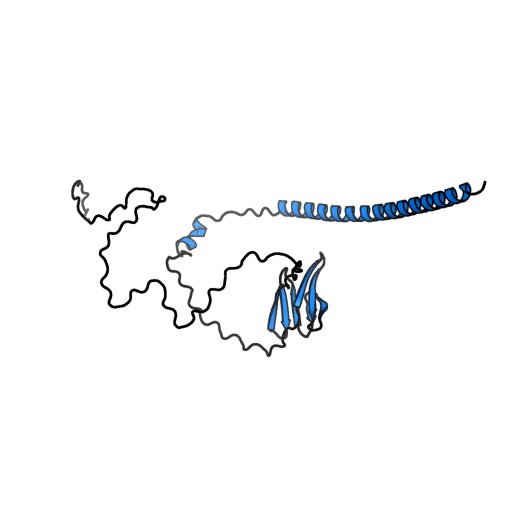M 1851 O O . PRO A 1 239 ? -63.194 -46.403 22.720 1.00 59.12 239 PRO A O 1
ATOM 1854 N N . ASN A 1 240 ? -61.000 -46.481 22.269 1.00 54.62 240 ASN A N 1
ATOM 1855 C CA . ASN A 1 240 ? -60.830 -47.829 22.805 1.00 54.62 240 ASN A CA 1
ATOM 1856 C C . ASN A 1 240 ? -60.262 -47.731 24.227 1.00 54.62 240 ASN A C 1
ATOM 1858 O O . ASN A 1 240 ? -59.095 -47.389 24.411 1.00 54.62 240 ASN A O 1
ATOM 1862 N N . GLU A 1 241 ? -61.114 -48.008 25.214 1.00 50.19 241 GLU A N 1
ATOM 1863 C CA . GLU A 1 241 ? -60.705 -48.469 26.541 1.00 50.19 241 GLU A CA 1
ATOM 1864 C C . GLU A 1 241 ? -59.981 -49.817 26.411 1.00 50.19 241 GLU A C 1
ATOM 1866 O O . GLU A 1 241 ? -60.533 -50.739 25.810 1.00 50.19 241 GLU A O 1
ATOM 1871 N N . GLN A 1 242 ? -58.788 -49.932 27.006 1.00 49.22 242 GLN A N 1
ATOM 1872 C CA . GLN A 1 242 ? -58.347 -51.073 27.825 1.00 49.22 242 GLN A CA 1
ATOM 1873 C C . GLN A 1 242 ? -57.359 -50.580 28.881 1.00 49.22 242 GLN A C 1
ATOM 1875 O O . GLN A 1 242 ? -56.489 -49.753 28.526 1.00 49.22 242 GLN A O 1
#

Nearest PDB structures (foldseek):
  3oss-assembly1_C  TM=8.432E-01  e=2.418E-03  Escherichia coli ETEC H10407
  3jc8-assembly1_Pa  TM=5.231E-01  e=7.929E-04  Myxococcus xanthus DK 1622

Mean predicted aligned error: 23.97 Å

Radius of gyration: 40.83 Å; Cα contacts (8 Å, |Δi|>4): 137; chains: 1; bounding box: 103×85×91 Å

Foldseek 3Di:
DPPVVVVVVVVVVVVVVVVVVVVVVVVVVVVVVVVVVVVVVVVVVVVVVVVVVVVPPPPVPPPDDPVVCVVCVVPPPDDPDDDPDPPPDPDPDPDPDPDDDPLKAFAAWDDDPVFIWTWIAHNVRDTDIDGQQDDDPQWGFPDDDHFWTWIDHPRDIDIHGHDDPPPDPDPDDPDPDDDDPPDDDDPDDDDPPDDDPDDDDDDPDDDDPPDPPDDDDDDDDDDDDDDDDDDDDDDDDDDDDD

Solvent-accessible surface area (backbone atoms only — not comparable to full-atom values): 16377 Å² total; per-residue (Å²): 143,71,70,68,64,60,58,51,51,52,51,52,51,52,51,53,50,52,52,52,50,49,51,51,53,50,51,50,47,54,58,55,56,54,61,55,54,57,56,52,50,53,50,49,54,52,48,50,53,53,53,54,55,58,68,76,62,70,69,79,78,73,75,77,56,77,74,76,46,48,68,52,70,80,52,58,92,74,56,96,81,78,66,78,75,76,78,72,77,75,72,80,73,73,79,74,72,88,74,74,81,80,62,60,44,34,66,45,65,45,84,49,103,88,49,61,34,37,34,33,29,42,78,85,69,50,78,45,80,40,39,71,71,37,72,57,98,79,31,28,26,76,40,78,52,94,59,36,34,34,33,34,41,98,91,43,77,46,79,39,58,50,52,76,81,79,75,78,79,70,90,85,70,81,82,75,81,71,85,77,78,78,70,80,82,67,91,87,71,83,67,94,84,71,83,69,92,88,68,87,79,76,78,93,77,82,82,76,89,86,61,93,85,66,83,82,82,77,87,81,73,91,80,80,92,79,89,87,80,90,88,87,86,88,82,91,81,83,87,81,88,130

pLDDT: mean 70.16, std 16.56, range [36.88, 96.38]